Protein AF-A0A3L7ZJ50-F1 (afdb_monomer_lite)

Secondary structure (DSSP, 8-state):
--HHHHHHHHHHHHHHHHT-HHHHHHHHHHHHHH-TT-HHHHHHHHHHHHHTT-HHHHHHHHHHHHHH-TT-HHHHHHHHHHHHTTT-HHHHHHHHHHHHTS-HHHHHHSTT---HHHHHHHHHHHHHHHHHHHHHHT-HHHHHHHHHHHHHH--TT---SS-HHHHHHHHHHHHHHHTT---EEEEESS-GGGB-TTS-B-S----SGGGTT-EETTEEPPHHHHHHHHHHHHHHHHHHHHHTT-SEEEEEEE-S-HHHHHHHHHTSGGGGGGHHHHHH--TT-EEETTTHHHHHHHHHTTS--EEEEETTTTEEEEE-GGG-EEEE--S-HHHHHHHHHHTT-EE--

Foldseek 3Di:
DDPVVVVLVVVLVVCVVVVVLVVLLVSLVVVCVVVVLPLVSLLSNLVSCVSVLVLVSNLVSLVSSCVSCVPQLSSLQSNLSSCVSVVVLVSSLVSLVVLLPDDQVCQCDPPPHVHNLVSLQSNLQSLQSNLVSCVVVVVLVSSLVSLVVSLVSDDPPRDYPDDPVVSVVSNVVSCQQVVQVCLKFKKFLADQVQADPVLDRDAFDDQAPVQQQPAGPVGHHHPVNVVLRLVLVLQLQLVQCVVLVDQKWFFQDKDDDLVQLLVLLVVDPVSPVLNVVSNPDDHGDIGGSVRVSSVLVSQSNVSIWTKIDDPVSQWIWTADGRGIIMIRGPPGPVVSQVSSVVSNMDTRD

Organism: Parabacteroides distasonis (NCBI:txid823)

InterPro domains:
  IPR011990 Tetratricopeptide-like helical domain superfamily [G3DSA:1.25.40.10] (8-181)
  IPR011990 Tetratricopeptide-like helical domain superfamily [SSF48452] (16-151)

pLDDT: mean 93.24, std 7.14, range [50.75, 98.75]

Sequence (349 aa):
MSRNKIEIQSRINRLKRAGDFSHLRSFLLKLLSNYPEEYYFMAELSNACYQLRKYDEALTYAHEAYKLAPDDYWVRYIYGCALTAKDKLDEAAEMFDSIIACNVAFLAYYEHGEGKRWAESLLNDSRYMRAAIYQQEGNNLEARDLFQTHKSIRRHGLYSDFSIKQVNGHLRWLDMIIGDTDRDYSISKYRPQFYNSERCYIRNEWTSIFDIGKSFADGILTEEEYIKIETKYIATAIELARLAGCTYLTVSYIEGDSTDIVDSVNSHKLNHVLIENAKTISRGLRVSLNDCPDFLRLCLRECCWAIFSSKTHNFLVEFGYDYYMHIHTVVPKNQVVEIVNRNGLYLRP

Structure (mmCIF, N/CA/C/O backbone):
data_AF-A0A3L7ZJ50-F1
#
_entry.id   AF-A0A3L7ZJ50-F1
#
loop_
_atom_site.group_PDB
_atom_site.id
_atom_site.type_symbol
_atom_site.label_atom_id
_atom_site.label_alt_id
_atom_site.label_comp_id
_atom_site.label_asym_id
_atom_site.label_entity_id
_atom_site.label_seq_id
_atom_site.pdbx_PDB_ins_code
_atom_site.Cartn_x
_atom_site.Cartn_y
_atom_site.Cartn_z
_atom_site.occupancy
_atom_site.B_iso_or_equiv
_atom_site.auth_seq_id
_atom_site.auth_comp_id
_atom_site.auth_asym_id
_atom_site.auth_atom_id
_atom_site.pdbx_PDB_model_num
ATOM 1 N N . MET A 1 1 ? 28.230 4.355 -45.220 1.00 50.75 1 MET A N 1
ATOM 2 C CA . MET A 1 1 ? 28.428 3.181 -44.335 1.00 50.75 1 MET A CA 1
ATOM 3 C C . MET A 1 1 ? 28.891 1.995 -45.174 1.00 50.75 1 MET A C 1
ATOM 5 O O . MET A 1 1 ? 28.356 1.809 -46.259 1.00 50.75 1 MET A O 1
ATOM 9 N N . SER A 1 2 ? 29.903 1.237 -44.736 1.00 64.00 2 SER A N 1
ATOM 10 C CA . SER A 1 2 ? 30.418 0.078 -45.484 1.00 64.00 2 SER A CA 1
ATOM 11 C C . SER A 1 2 ? 29.401 -1.073 -45.508 1.00 64.00 2 SER A C 1
ATOM 13 O O . SER A 1 2 ? 28.673 -1.283 -44.538 1.00 64.00 2 SER A O 1
ATOM 15 N N . ARG A 1 3 ? 29.358 -1.842 -46.606 1.00 69.06 3 ARG A N 1
ATOM 16 C CA . ARG A 1 3 ? 28.428 -2.974 -46.819 1.00 69.06 3 ARG A CA 1
ATOM 17 C C . ARG A 1 3 ? 28.428 -3.987 -45.660 1.00 69.06 3 ARG A C 1
ATOM 19 O O . ARG A 1 3 ? 27.374 -4.476 -45.275 1.00 69.06 3 ARG A O 1
ATOM 26 N N . ASN A 1 4 ? 29.592 -4.205 -45.046 1.00 82.44 4 ASN A N 1
ATOM 27 C CA . ASN A 1 4 ? 29.776 -5.102 -43.903 1.00 82.44 4 ASN A CA 1
ATOM 28 C C . ASN A 1 4 ? 29.019 -4.629 -42.639 1.00 82.44 4 ASN A C 1
ATOM 30 O O . ASN A 1 4 ? 28.342 -5.423 -41.992 1.00 82.44 4 ASN A O 1
ATOM 34 N N . LYS A 1 5 ? 29.028 -3.322 -42.323 1.00 80.06 5 LYS A N 1
ATOM 35 C CA . LYS A 1 5 ? 28.296 -2.787 -41.154 1.00 80.06 5 LYS A CA 1
ATOM 36 C C . LYS A 1 5 ? 26.783 -3.009 -41.269 1.00 80.06 5 LYS A C 1
ATOM 38 O O . LYS A 1 5 ? 26.133 -3.363 -40.289 1.00 80.06 5 LYS A O 1
ATOM 43 N N . ILE A 1 6 ? 26.232 -2.859 -42.475 1.00 85.88 6 ILE A N 1
ATOM 44 C CA . ILE A 1 6 ? 24.801 -3.074 -42.745 1.00 85.88 6 ILE A CA 1
ATOM 45 C C . ILE A 1 6 ? 24.429 -4.554 -42.565 1.00 85.88 6 ILE A C 1
ATOM 47 O O . ILE A 1 6 ? 23.399 -4.868 -41.967 1.00 85.88 6 ILE A O 1
ATOM 51 N N . GLU A 1 7 ? 25.272 -5.471 -43.045 1.00 90.81 7 GLU A N 1
ATOM 52 C CA . GLU A 1 7 ? 25.057 -6.916 -42.898 1.00 90.81 7 GLU A CA 1
ATOM 53 C C . GLU A 1 7 ? 25.134 -7.367 -41.430 1.00 90.81 7 GLU A C 1
ATOM 55 O O . GLU A 1 7 ? 24.273 -8.131 -40.981 1.00 90.81 7 GLU A O 1
ATOM 60 N N . ILE A 1 8 ? 26.099 -6.845 -40.662 1.00 93.25 8 ILE A N 1
ATOM 61 C CA . ILE A 1 8 ? 26.212 -7.096 -39.217 1.00 93.25 8 ILE A CA 1
ATOM 62 C C . ILE A 1 8 ? 24.941 -6.636 -38.494 1.00 93.25 8 ILE A C 1
ATOM 64 O O . ILE A 1 8 ? 24.311 -7.437 -37.797 1.00 93.25 8 ILE A O 1
ATOM 68 N N . GLN A 1 9 ? 24.518 -5.385 -38.711 1.00 91.00 9 GLN A N 1
ATOM 69 C CA . GLN A 1 9 ? 23.345 -4.825 -38.038 1.00 91.00 9 GLN A CA 1
ATOM 70 C C . GLN A 1 9 ? 22.059 -5.579 -38.394 1.00 91.00 9 GLN A C 1
ATOM 72 O O . GLN A 1 9 ? 21.237 -5.883 -37.528 1.00 91.00 9 GLN A O 1
ATOM 77 N N . SER A 1 10 ? 21.893 -5.936 -39.671 1.00 93.31 10 SER A N 1
ATOM 78 C CA . SER A 1 10 ? 20.754 -6.729 -40.141 1.00 93.31 10 SER A CA 1
ATOM 79 C C . SER A 1 10 ? 20.676 -8.080 -39.425 1.00 93.31 10 SER A C 1
ATOM 81 O O . SER A 1 10 ? 19.605 -8.499 -38.971 1.00 93.31 10 SER A O 1
ATOM 83 N N . ARG A 1 11 ? 21.822 -8.748 -39.244 1.00 95.94 11 ARG A N 1
ATOM 84 C CA . ARG A 1 11 ? 21.890 -10.030 -38.538 1.00 95.94 11 ARG A CA 1
ATOM 85 C C . ARG A 1 11 ? 21.578 -9.897 -37.048 1.00 95.94 11 ARG A C 1
ATOM 87 O O . ARG A 1 11 ? 20.829 -10.734 -36.545 1.00 95.94 11 ARG A O 1
ATOM 94 N N . ILE A 1 12 ? 22.102 -8.871 -36.371 1.00 95.25 12 ILE A N 1
ATOM 95 C CA . ILE A 1 12 ? 21.787 -8.569 -34.961 1.00 95.25 12 ILE A CA 1
ATOM 96 C C . ILE A 1 12 ? 20.276 -8.376 -34.801 1.00 95.25 12 ILE A C 1
ATOM 98 O O . ILE A 1 12 ? 19.634 -9.096 -34.036 1.00 95.25 12 ILE A O 1
ATOM 102 N N . ASN A 1 13 ? 19.682 -7.489 -35.604 1.00 93.31 13 ASN A N 1
ATOM 103 C CA . ASN A 1 13 ? 18.250 -7.193 -35.561 1.00 93.31 13 ASN A CA 1
ATOM 104 C C . ASN A 1 13 ? 17.388 -8.437 -35.815 1.00 93.31 13 ASN A C 1
ATOM 106 O O . ASN A 1 13 ? 16.372 -8.634 -35.147 1.00 93.31 13 ASN A O 1
ATOM 110 N N . ARG A 1 14 ? 17.790 -9.300 -36.757 1.00 96.50 14 ARG A N 1
ATOM 111 C CA . ARG A 1 14 ? 17.093 -10.562 -37.037 1.00 96.50 14 ARG A CA 1
ATOM 112 C C . ARG A 1 14 ? 17.107 -11.503 -35.831 1.00 96.50 14 ARG A C 1
ATOM 114 O O . ARG A 1 14 ? 16.066 -12.065 -35.510 1.00 96.50 14 ARG A O 1
ATOM 121 N N . LEU A 1 15 ? 18.255 -11.667 -35.171 1.00 96.50 15 LEU A N 1
ATOM 122 C CA . LEU A 1 15 ? 18.380 -12.540 -33.997 1.00 96.50 15 LEU A CA 1
ATOM 123 C C . LEU A 1 15 ? 17.583 -11.998 -32.802 1.00 96.50 15 LEU A C 1
ATOM 125 O O . LEU A 1 15 ? 16.868 -12.768 -32.167 1.00 96.50 15 LEU A O 1
ATOM 129 N N . LYS A 1 16 ? 17.614 -10.678 -32.562 1.00 93.69 16 LYS A N 1
ATOM 130 C CA . LYS A 1 16 ? 16.797 -10.014 -31.527 1.00 93.69 16 LYS A CA 1
ATOM 131 C C . LYS A 1 16 ? 15.303 -10.240 -31.758 1.00 93.69 16 LYS A C 1
ATOM 133 O O . LYS A 1 16 ? 14.600 -10.661 -30.848 1.00 93.69 16 LYS A O 1
ATOM 138 N N . ARG A 1 17 ? 14.821 -10.033 -32.991 1.00 92.25 17 ARG A N 1
ATOM 139 C CA . ARG A 1 17 ? 13.410 -10.272 -33.354 1.00 92.25 17 ARG A CA 1
ATOM 140 C C . ARG A 1 17 ? 12.991 -11.734 -33.203 1.00 92.25 17 ARG A C 1
ATOM 142 O O . ARG A 1 17 ? 11.836 -11.991 -32.893 1.00 92.25 17 ARG A O 1
ATOM 149 N N . ALA A 1 18 ? 13.909 -12.671 -33.431 1.00 95.19 18 ALA A N 1
ATOM 150 C CA . ALA A 1 18 ? 13.665 -14.098 -33.237 1.00 95.19 18 ALA A CA 1
ATOM 151 C C . ALA A 1 18 ? 13.737 -14.535 -31.760 1.00 95.19 18 ALA A C 1
ATOM 153 O O . ALA A 1 18 ? 13.392 -15.674 -31.459 1.00 95.19 18 ALA A O 1
ATOM 154 N N . GLY A 1 19 ? 14.206 -13.671 -30.850 1.00 93.88 19 GLY A N 1
ATOM 155 C CA . GLY A 1 19 ? 14.478 -14.030 -29.455 1.00 93.88 19 GLY A CA 1
ATOM 156 C C . GLY A 1 19 ? 15.654 -15.000 -29.284 1.00 93.88 19 GLY A C 1
ATOM 157 O O . GLY A 1 19 ? 15.823 -15.587 -28.217 1.00 93.88 19 GLY A O 1
ATOM 158 N N . ASP A 1 20 ? 16.478 -15.189 -30.319 1.00 97.00 20 ASP A N 1
ATOM 159 C CA . ASP A 1 20 ? 17.591 -16.141 -30.313 1.00 97.00 20 ASP A CA 1
ATOM 160 C C . ASP A 1 20 ? 18.853 -15.510 -29.706 1.00 97.00 20 ASP A C 1
ATOM 162 O O . ASP A 1 20 ? 19.862 -15.240 -30.371 1.00 97.00 20 ASP A O 1
ATOM 166 N N . PHE A 1 21 ? 18.770 -15.232 -28.404 1.00 97.25 21 PHE A N 1
ATOM 167 C CA . PHE A 1 21 ? 19.838 -14.578 -27.652 1.00 97.25 21 PHE A CA 1
ATOM 168 C C . PHE A 1 21 ? 21.085 -15.459 -27.504 1.00 97.25 21 PHE A C 1
ATOM 170 O O . PHE A 1 21 ? 22.196 -14.940 -27.399 1.00 97.25 21 PHE A O 1
ATOM 177 N N . SER A 1 22 ? 20.937 -16.785 -27.578 1.00 97.69 22 SER A N 1
ATOM 178 C CA . SER A 1 22 ? 22.057 -17.734 -27.552 1.00 97.69 22 SER A CA 1
ATOM 179 C C . SER A 1 22 ? 22.954 -17.586 -28.782 1.00 97.69 22 SER A C 1
ATOM 181 O O . SER A 1 22 ? 24.172 -17.414 -28.646 1.00 97.69 22 SER A O 1
ATOM 183 N N . HIS A 1 23 ? 22.374 -17.590 -29.990 1.00 97.75 23 HIS A N 1
ATOM 184 C CA . HIS A 1 23 ? 23.150 -17.361 -31.209 1.00 97.75 23 HIS A CA 1
ATOM 185 C C . HIS A 1 23 ? 23.609 -15.907 -31.337 1.00 97.75 23 HIS A C 1
ATOM 187 O O . HIS A 1 23 ? 24.706 -15.676 -31.850 1.00 97.75 23 HIS A O 1
ATOM 193 N N . LEU A 1 24 ? 22.828 -14.938 -30.841 1.00 98.00 24 LEU A N 1
ATOM 194 C CA . LEU A 1 24 ? 23.250 -13.536 -30.779 1.00 98.00 24 LEU A CA 1
ATOM 195 C C . LEU A 1 24 ? 24.514 -13.368 -29.935 1.00 98.00 24 LEU A C 1
ATOM 197 O O . LEU A 1 24 ? 25.495 -12.813 -30.424 1.00 98.00 24 LEU A O 1
ATOM 201 N N . ARG A 1 25 ? 24.538 -13.935 -28.723 1.00 98.06 25 ARG A N 1
ATOM 202 C CA . ARG A 1 25 ? 25.714 -13.937 -27.842 1.00 98.06 25 ARG A CA 1
ATOM 203 C C . ARG A 1 25 ? 26.937 -14.542 -28.537 1.00 98.06 25 ARG A C 1
ATOM 205 O O . ARG A 1 25 ? 28.002 -13.931 -28.543 1.00 98.06 25 ARG A O 1
ATOM 212 N N . SER A 1 26 ? 26.799 -15.721 -29.155 1.00 97.56 26 SER A N 1
ATOM 213 C CA . SER A 1 26 ? 27.911 -16.366 -29.879 1.00 97.56 26 SER A CA 1
ATOM 214 C C . SER A 1 26 ? 28.418 -15.517 -31.049 1.00 97.56 26 SER A C 1
ATOM 216 O O . SER A 1 26 ? 29.624 -15.436 -31.289 1.00 97.56 26 SER A O 1
ATOM 218 N N . PHE A 1 27 ? 27.507 -14.871 -31.778 1.00 97.56 27 PHE A N 1
ATOM 219 C CA . PHE A 1 27 ? 27.851 -14.001 -32.894 1.00 97.56 27 PHE A CA 1
ATOM 220 C C . PHE A 1 27 ? 28.590 -12.736 -32.433 1.00 97.56 27 PHE A C 1
ATOM 222 O O . PHE A 1 27 ? 29.624 -12.405 -33.008 1.00 97.56 27 PHE A O 1
ATOM 229 N N . LEU A 1 28 ? 28.122 -12.083 -31.366 1.00 97.69 28 LEU A N 1
ATOM 230 C CA . LEU A 1 28 ? 28.734 -10.872 -30.811 1.00 97.69 28 LEU A CA 1
ATOM 231 C C . LEU A 1 28 ? 30.123 -11.129 -30.213 1.00 97.69 28 LEU A C 1
ATOM 233 O O . LEU A 1 28 ? 31.034 -10.347 -30.458 1.00 97.69 28 LEU A O 1
ATOM 237 N N . LEU A 1 29 ? 30.339 -12.261 -29.531 1.00 97.44 29 LEU A N 1
ATOM 238 C CA . LEU A 1 29 ? 31.674 -12.647 -29.042 1.00 97.44 29 LEU A CA 1
ATOM 239 C C . LEU A 1 29 ? 32.699 -12.785 -30.183 1.00 97.44 29 LEU A C 1
ATOM 241 O O . LEU A 1 29 ? 33.845 -12.350 -30.059 1.00 97.44 29 LEU A O 1
ATOM 245 N N . LYS A 1 30 ? 32.282 -13.350 -31.325 1.00 96.62 30 LYS A N 1
ATOM 246 C CA . LYS A 1 30 ? 33.131 -13.439 -32.525 1.00 96.62 30 LYS A CA 1
ATOM 247 C C . LYS A 1 30 ? 33.410 -12.065 -33.133 1.00 96.62 30 LYS A C 1
ATOM 249 O O . LYS A 1 30 ? 34.508 -11.843 -33.633 1.00 96.62 30 LYS A O 1
ATOM 254 N N . LEU A 1 31 ? 32.435 -11.154 -33.109 1.00 95.44 31 LEU A N 1
ATOM 255 C CA . LEU A 1 31 ? 32.637 -9.782 -33.577 1.00 95.44 31 LEU A CA 1
ATOM 256 C C . LEU A 1 31 ? 33.628 -9.035 -32.684 1.00 95.44 31 LEU A C 1
ATOM 258 O O . LEU A 1 31 ? 34.581 -8.474 -33.209 1.00 95.44 31 LEU A O 1
ATOM 262 N N . LEU A 1 32 ? 33.477 -9.111 -31.361 1.00 95.88 32 LEU A N 1
ATOM 263 C CA . LEU A 1 32 ? 34.391 -8.468 -30.410 1.00 95.88 32 LEU A CA 1
ATOM 264 C C . LEU A 1 32 ? 35.826 -9.001 -30.498 1.00 95.88 32 LEU A C 1
ATOM 266 O O . LEU A 1 32 ? 36.764 -8.259 -30.246 1.00 95.88 32 LEU A O 1
ATOM 270 N N . SER A 1 33 ? 36.026 -10.247 -30.938 1.00 94.62 33 SER A N 1
ATOM 271 C CA . SER A 1 33 ? 37.378 -10.767 -31.208 1.00 94.62 33 SER A CA 1
ATOM 272 C C . SER A 1 33 ? 38.088 -10.015 -32.347 1.00 94.62 33 SER A C 1
ATOM 274 O O . SER A 1 33 ? 39.311 -9.956 -32.370 1.00 94.62 33 SER A O 1
ATOM 276 N N . ASN A 1 34 ? 37.329 -9.442 -33.289 1.00 93.25 34 ASN A N 1
ATOM 277 C CA . ASN A 1 34 ? 37.852 -8.639 -34.401 1.00 93.25 34 ASN A CA 1
ATOM 278 C C . ASN A 1 34 ? 37.752 -7.124 -34.141 1.00 93.25 34 ASN A C 1
ATOM 280 O O . ASN A 1 34 ? 38.471 -6.350 -34.768 1.00 93.25 34 ASN A O 1
ATOM 284 N N . TYR A 1 35 ? 36.853 -6.707 -33.245 1.00 93.12 35 TYR A N 1
ATOM 285 C CA . TYR A 1 35 ? 36.557 -5.314 -32.906 1.00 93.12 35 TYR A CA 1
ATOM 286 C C . TYR A 1 35 ? 36.510 -5.147 -31.374 1.00 93.12 35 TYR A C 1
ATOM 288 O O . TYR A 1 35 ? 35.428 -4.975 -30.811 1.00 93.12 35 TYR A O 1
ATOM 296 N N . PRO A 1 36 ? 37.657 -5.250 -30.677 1.00 91.19 36 PRO A N 1
ATOM 297 C CA . PRO A 1 36 ? 37.695 -5.375 -29.217 1.00 91.19 36 PRO A CA 1
ATOM 298 C C . PRO A 1 36 ? 37.260 -4.120 -28.457 1.00 91.19 36 PRO A C 1
ATOM 300 O O . PRO A 1 36 ? 36.902 -4.237 -27.295 1.00 91.19 36 PRO A O 1
ATOM 303 N N . GLU A 1 37 ? 37.256 -2.950 -29.097 1.00 93.44 37 GLU A N 1
ATOM 304 C CA . GLU A 1 37 ? 36.856 -1.665 -28.497 1.00 93.44 37 GLU A CA 1
ATOM 305 C C . GLU A 1 37 ? 35.501 -1.162 -29.031 1.00 93.44 37 GLU A C 1
ATOM 307 O O . GLU A 1 37 ? 35.126 -0.010 -28.835 1.00 93.44 37 GLU A O 1
ATOM 312 N N . GLU A 1 38 ? 34.740 -2.012 -29.730 1.00 95.12 38 GLU A N 1
ATOM 313 C CA . GLU A 1 38 ? 33.425 -1.633 -30.254 1.00 95.12 38 GLU A CA 1
ATOM 314 C C . GLU A 1 38 ? 32.356 -1.736 -29.156 1.00 95.12 38 GLU A C 1
ATOM 316 O O . GLU A 1 38 ? 31.738 -2.788 -28.944 1.00 95.12 38 GLU A O 1
ATOM 321 N N . TYR A 1 39 ? 32.144 -0.623 -28.449 1.00 96.81 39 TYR A N 1
ATOM 322 C CA . TYR A 1 39 ? 31.242 -0.538 -27.297 1.00 96.81 39 TYR A CA 1
ATOM 323 C C . TYR A 1 39 ? 29.798 -0.938 -27.642 1.00 96.81 39 TYR A C 1
ATOM 325 O O . TYR A 1 39 ? 29.114 -1.543 -26.815 1.00 96.81 39 TYR A O 1
ATOM 333 N N . TYR A 1 40 ? 29.336 -0.677 -28.873 1.00 95.00 40 TYR A N 1
ATOM 334 C CA . TYR A 1 40 ? 27.990 -1.055 -29.307 1.00 95.00 40 TYR A CA 1
ATOM 335 C C . TYR A 1 40 ? 27.795 -2.579 -29.261 1.00 95.00 40 TYR A C 1
ATOM 337 O O . TYR A 1 40 ? 26.775 -3.076 -28.774 1.00 95.00 40 TYR A O 1
ATOM 345 N N . PHE A 1 41 ? 28.798 -3.351 -29.698 1.00 96.69 41 PHE A N 1
ATOM 346 C CA . PHE A 1 41 ? 28.747 -4.813 -29.621 1.00 96.69 41 PHE A CA 1
ATOM 347 C C . PHE A 1 41 ? 28.835 -5.318 -28.180 1.00 96.69 41 PHE A C 1
ATOM 349 O O . PHE A 1 41 ? 28.203 -6.327 -27.866 1.00 96.69 41 PHE A O 1
ATOM 356 N N . MET A 1 42 ? 29.562 -4.622 -27.300 1.00 98.25 42 MET A N 1
ATOM 357 C CA . MET A 1 42 ? 29.585 -4.935 -25.868 1.00 98.25 42 MET A CA 1
ATOM 358 C C . MET A 1 42 ? 28.214 -4.712 -25.220 1.00 98.25 42 MET A C 1
ATOM 360 O O . MET A 1 42 ? 27.736 -5.577 -24.488 1.00 98.25 42 MET A O 1
ATOM 364 N N . ALA A 1 43 ? 27.543 -3.603 -25.533 1.00 97.69 43 ALA A N 1
ATOM 365 C CA . ALA A 1 43 ? 26.213 -3.300 -25.014 1.00 97.69 43 ALA A CA 1
ATOM 366 C C . ALA A 1 43 ? 25.144 -4.279 -25.540 1.00 97.69 43 ALA A C 1
ATOM 368 O O . ALA A 1 43 ? 24.353 -4.808 -24.755 1.00 97.69 43 ALA A O 1
ATOM 369 N N . GLU A 1 44 ? 25.158 -4.630 -26.834 1.00 97.56 44 GLU A N 1
ATOM 370 C CA . GLU A 1 44 ? 24.270 -5.681 -27.365 1.00 97.56 44 GLU A CA 1
ATOM 371 C C . GLU A 1 44 ? 24.567 -7.055 -26.735 1.00 97.56 44 GLU A C 1
ATOM 373 O O . GLU A 1 44 ? 23.650 -7.845 -26.493 1.00 97.56 44 GLU A O 1
ATOM 378 N N . LEU A 1 45 ? 25.840 -7.352 -26.443 1.00 98.19 45 LEU A N 1
ATOM 379 C CA . LEU A 1 45 ? 26.241 -8.606 -25.802 1.00 98.19 45 LEU A CA 1
ATOM 380 C C . LEU A 1 45 ? 25.765 -8.652 -24.353 1.00 98.19 45 LEU A C 1
ATOM 382 O O . LEU A 1 45 ? 25.243 -9.679 -23.919 1.00 98.19 45 LEU A O 1
ATOM 386 N N . SER A 1 46 ? 25.890 -7.537 -23.632 1.00 98.44 46 SER A N 1
ATOM 387 C CA . SER A 1 46 ? 25.342 -7.386 -22.290 1.00 98.44 46 SER A CA 1
ATOM 388 C C . SER A 1 46 ? 23.836 -7.633 -22.278 1.00 98.44 46 SER A C 1
ATOM 390 O O . SER A 1 46 ? 23.365 -8.476 -21.514 1.00 98.44 46 SER A O 1
ATOM 392 N N . ASN A 1 47 ? 23.092 -6.999 -23.190 1.00 97.12 47 ASN A N 1
ATOM 393 C CA . ASN A 1 47 ? 21.655 -7.219 -23.324 1.00 97.12 47 ASN A CA 1
ATOM 394 C C . ASN A 1 47 ? 21.330 -8.697 -23.608 1.00 97.12 47 ASN A C 1
ATOM 396 O O . ASN A 1 47 ? 20.481 -9.288 -22.946 1.00 97.12 47 ASN A O 1
ATOM 400 N N . ALA A 1 48 ? 22.044 -9.346 -24.535 1.00 97.88 48 ALA A N 1
ATOM 401 C CA . ALA A 1 48 ? 21.853 -10.773 -24.802 1.00 97.88 48 ALA A CA 1
ATOM 402 C C . ALA A 1 48 ? 22.122 -11.641 -23.556 1.00 97.88 48 ALA A C 1
ATOM 404 O O . ALA A 1 48 ? 21.363 -12.568 -23.272 1.00 97.88 48 ALA A O 1
ATOM 405 N N . CYS A 1 49 ? 23.167 -11.332 -22.783 1.00 98.31 49 CYS A N 1
ATOM 406 C CA . CYS A 1 49 ? 23.461 -12.003 -21.517 1.00 98.31 49 CYS A CA 1
ATOM 407 C C . CYS A 1 49 ? 22.367 -11.763 -20.465 1.00 98.31 49 CYS A C 1
ATOM 409 O O . CYS A 1 49 ? 21.973 -12.713 -19.788 1.00 98.31 49 CYS A O 1
ATOM 411 N N . TYR A 1 50 ? 21.828 -10.546 -20.370 1.00 97.31 50 TYR A N 1
ATOM 412 C CA . TYR A 1 50 ? 20.720 -10.205 -19.477 1.00 97.31 50 TYR A CA 1
ATOM 413 C C . TYR A 1 50 ? 19.478 -11.054 -19.781 1.00 97.31 50 TYR A C 1
ATOM 415 O O . TYR A 1 50 ? 18.938 -11.704 -18.885 1.00 97.31 50 TYR A O 1
ATOM 423 N N . GLN A 1 51 ? 19.084 -11.149 -21.056 1.00 95.94 51 GLN A N 1
ATOM 424 C CA . GLN A 1 51 ? 17.943 -11.968 -21.494 1.00 95.94 51 GLN A CA 1
ATOM 425 C C . GLN A 1 51 ? 18.154 -13.468 -21.222 1.00 95.94 51 GLN A C 1
ATOM 427 O O . GLN A 1 51 ? 17.209 -14.200 -20.931 1.00 95.94 51 GLN A O 1
ATOM 432 N N . LEU A 1 52 ? 19.408 -13.928 -21.256 1.00 97.00 52 LEU A N 1
ATOM 433 C CA . LEU A 1 52 ? 19.808 -15.293 -20.898 1.00 97.00 52 LEU A CA 1
ATOM 434 C C . LEU A 1 52 ? 20.000 -15.506 -19.385 1.00 97.00 52 LEU A C 1
ATOM 436 O O . LEU A 1 52 ? 20.439 -16.583 -18.982 1.00 97.00 52 LEU A O 1
ATOM 440 N N . ARG A 1 53 ? 19.694 -14.505 -18.547 1.00 96.94 53 ARG A N 1
ATOM 441 C CA . ARG A 1 53 ? 19.890 -14.516 -17.084 1.00 96.94 53 ARG A CA 1
ATOM 442 C C . ARG A 1 53 ? 21.344 -14.715 -16.639 1.00 96.94 53 ARG A C 1
ATOM 444 O O . ARG A 1 53 ? 21.614 -15.153 -15.524 1.00 96.94 53 ARG A O 1
ATOM 451 N N . LYS A 1 54 ? 22.299 -14.378 -17.505 1.00 98.12 54 LYS A N 1
ATOM 452 C CA . LYS A 1 54 ? 23.744 -14.411 -17.246 1.00 98.12 54 LYS A CA 1
ATOM 453 C C . LYS A 1 54 ? 24.195 -13.055 -16.708 1.00 98.12 54 LYS A C 1
ATOM 455 O O . LYS A 1 54 ? 24.907 -12.317 -17.385 1.00 98.12 54 LYS A O 1
ATOM 460 N N . TYR A 1 55 ? 23.720 -12.704 -15.516 1.00 97.81 55 TYR A N 1
ATOM 461 C CA . TYR A 1 55 ? 23.811 -11.332 -15.008 1.00 97.81 55 TYR A CA 1
ATOM 462 C C . TYR A 1 55 ? 25.240 -10.865 -14.714 1.00 97.81 55 TYR A C 1
ATOM 464 O O . TYR A 1 55 ? 25.529 -9.690 -14.906 1.00 97.81 55 TYR A O 1
ATOM 472 N N . ASP A 1 56 ? 26.148 -11.764 -14.324 1.00 98.06 56 ASP A N 1
ATOM 473 C CA . ASP A 1 56 ? 27.562 -11.409 -14.142 1.00 98.06 56 ASP A CA 1
ATOM 474 C C . ASP A 1 56 ? 28.221 -11.015 -15.470 1.00 98.06 56 ASP A C 1
ATOM 476 O O . ASP A 1 56 ? 28.812 -9.943 -15.567 1.00 98.06 56 ASP A O 1
ATOM 480 N N . GLU A 1 57 ? 28.037 -11.823 -16.524 1.00 97.88 57 GLU A N 1
ATOM 481 C CA . GLU A 1 57 ? 28.520 -11.486 -17.872 1.00 97.88 57 GLU A CA 1
ATOM 482 C C . GLU A 1 57 ? 27.871 -10.186 -18.376 1.00 97.88 57 GLU A C 1
ATOM 484 O O . GLU A 1 57 ? 28.548 -9.338 -18.955 1.00 97.88 57 GLU A O 1
ATOM 489 N N . ALA A 1 58 ? 26.564 -10.012 -18.144 1.00 98.56 58 ALA A N 1
ATOM 490 C CA . ALA A 1 58 ? 25.844 -8.805 -18.537 1.00 98.56 58 ALA A CA 1
ATOM 491 C C . ALA A 1 58 ? 26.439 -7.554 -17.876 1.00 98.56 58 ALA A C 1
ATOM 493 O O . ALA A 1 58 ? 26.706 -6.572 -18.569 1.00 98.56 58 ALA A O 1
ATOM 494 N N . LEU A 1 59 ? 26.700 -7.606 -16.566 1.00 98.56 59 LEU A N 1
ATOM 495 C CA . LEU A 1 59 ? 27.295 -6.493 -15.833 1.00 98.56 59 LEU A CA 1
ATOM 496 C C . LEU A 1 59 ? 28.715 -6.191 -16.320 1.00 98.56 59 LEU A C 1
ATOM 498 O O . LEU A 1 59 ? 29.034 -5.025 -16.538 1.00 98.56 59 LEU A O 1
ATOM 502 N N . THR A 1 60 ? 29.546 -7.216 -16.543 1.00 98.38 60 THR A N 1
ATOM 503 C CA . THR A 1 60 ? 30.907 -7.029 -17.068 1.00 98.38 60 THR A CA 1
ATOM 504 C C . THR A 1 60 ? 30.893 -6.292 -18.405 1.00 98.38 60 THR A C 1
ATOM 506 O O . THR A 1 60 ? 31.550 -5.263 -18.537 1.00 98.38 60 THR A O 1
ATOM 509 N N . TYR A 1 61 ? 30.121 -6.769 -19.387 1.00 98.50 61 TYR A N 1
ATOM 510 C CA . TYR A 1 61 ? 30.103 -6.144 -20.713 1.00 98.50 61 TYR A CA 1
ATOM 511 C C . TYR A 1 61 ? 29.409 -4.780 -20.729 1.00 98.50 61 TYR A C 1
ATOM 513 O O . TYR A 1 61 ? 29.836 -3.902 -21.474 1.00 98.50 61 TYR A O 1
ATOM 521 N N . ALA A 1 62 ? 28.378 -4.568 -19.903 1.00 98.62 62 ALA A N 1
ATOM 522 C CA . ALA A 1 62 ? 27.750 -3.253 -19.789 1.00 98.62 62 ALA A CA 1
ATOM 523 C C . ALA A 1 62 ? 28.705 -2.215 -19.195 1.00 98.62 62 ALA A C 1
ATOM 525 O O . ALA A 1 62 ? 28.763 -1.089 -19.679 1.00 98.62 62 ALA A O 1
ATOM 526 N N . HIS A 1 63 ? 29.471 -2.599 -18.172 1.00 98.62 63 HIS A N 1
ATOM 527 C CA . HIS A 1 63 ? 30.445 -1.716 -17.547 1.00 98.62 63 HIS A CA 1
ATOM 528 C C . HIS A 1 63 ? 31.581 -1.344 -18.512 1.00 98.62 63 HIS A C 1
ATOM 530 O O . HIS A 1 63 ? 31.948 -0.176 -18.594 1.00 98.62 63 HIS A O 1
ATOM 536 N N . GLU A 1 64 ? 32.107 -2.304 -19.281 1.00 98.38 64 GLU A N 1
ATOM 537 C CA . GLU A 1 64 ? 33.122 -2.020 -20.309 1.00 98.38 64 GLU A CA 1
ATOM 538 C C . GLU A 1 64 ? 32.571 -1.121 -21.430 1.00 98.38 64 GLU A C 1
ATOM 540 O O . GLU A 1 64 ? 33.234 -0.162 -21.820 1.00 98.38 64 GLU A O 1
ATOM 545 N N . ALA A 1 65 ? 31.328 -1.343 -21.878 1.00 98.50 65 ALA A N 1
ATOM 546 C CA . ALA A 1 65 ? 30.672 -0.447 -22.831 1.00 98.50 65 ALA A CA 1
ATOM 547 C C . ALA A 1 65 ? 30.530 0.981 -22.271 1.00 98.50 65 ALA A C 1
ATOM 549 O O . ALA A 1 65 ? 30.836 1.953 -22.960 1.00 98.50 65 ALA A O 1
ATOM 550 N N . TYR A 1 66 ? 30.110 1.107 -21.008 1.00 98.38 66 TYR A N 1
ATOM 551 C CA . TYR A 1 66 ? 29.932 2.393 -20.332 1.00 98.38 66 TYR A CA 1
ATOM 552 C C . TYR A 1 66 ? 31.247 3.160 -20.155 1.00 98.38 66 TYR A C 1
ATOM 554 O O . TYR A 1 66 ? 31.261 4.374 -20.321 1.00 98.38 66 TYR A O 1
ATOM 562 N N . LYS A 1 67 ? 32.369 2.478 -19.889 1.00 98.25 67 LYS A N 1
ATOM 563 C CA . LYS A 1 67 ? 33.693 3.126 -19.839 1.00 98.25 67 LYS A CA 1
ATOM 564 C C . LYS A 1 67 ? 34.088 3.769 -21.167 1.00 98.25 67 LYS A C 1
ATOM 566 O O . LYS A 1 67 ? 34.732 4.813 -21.160 1.00 98.25 67 LYS A O 1
ATOM 571 N N . LEU A 1 68 ? 33.748 3.123 -22.282 1.00 97.94 68 LEU A N 1
ATOM 572 C CA . LEU A 1 68 ? 34.100 3.594 -23.622 1.00 97.94 68 LEU A CA 1
ATOM 573 C C . LEU A 1 68 ? 33.162 4.703 -24.114 1.00 97.94 68 LEU A C 1
ATOM 575 O O . LEU A 1 68 ? 33.615 5.611 -24.804 1.00 97.94 68 LEU A O 1
ATOM 579 N N . ALA A 1 69 ? 31.876 4.640 -23.757 1.00 97.12 69 ALA A N 1
ATOM 580 C CA . ALA A 1 69 ? 30.858 5.591 -24.200 1.00 97.12 69 ALA A CA 1
ATOM 581 C C . ALA A 1 69 ? 29.909 5.998 -23.052 1.00 97.12 69 ALA A C 1
ATOM 583 O O . ALA A 1 69 ? 28.721 5.659 -23.076 1.00 97.12 69 ALA A O 1
ATOM 584 N N . PRO A 1 70 ? 30.394 6.741 -22.038 1.00 96.44 70 PRO A N 1
ATOM 585 C CA . PRO A 1 70 ? 29.575 7.127 -20.888 1.00 96.44 70 PRO A CA 1
ATOM 586 C C . PRO A 1 70 ? 28.478 8.136 -21.243 1.00 96.44 70 PRO A C 1
ATOM 588 O O . PRO A 1 70 ? 27.519 8.273 -20.489 1.00 96.44 70 PRO A O 1
ATOM 591 N N . ASP A 1 71 ? 28.586 8.837 -22.373 1.00 93.94 71 ASP A N 1
ATOM 592 C CA . ASP A 1 71 ? 27.599 9.816 -22.848 1.00 93.94 71 ASP A CA 1
ATOM 593 C C . ASP A 1 71 ? 26.524 9.209 -23.764 1.00 93.94 71 ASP A C 1
ATOM 595 O O . ASP A 1 71 ? 25.589 9.900 -24.177 1.00 93.94 71 ASP A O 1
ATOM 599 N N . ASP A 1 72 ? 26.603 7.904 -24.040 1.00 97.19 72 ASP A N 1
ATOM 600 C CA . ASP A 1 72 ? 25.553 7.187 -24.752 1.00 97.19 72 ASP A CA 1
ATOM 601 C C . ASP A 1 72 ? 24.449 6.722 -23.786 1.00 97.19 72 ASP A C 1
ATOM 603 O O . ASP A 1 72 ? 24.612 5.800 -22.982 1.00 97.19 72 ASP A O 1
ATOM 607 N N . TYR A 1 73 ? 23.278 7.353 -23.877 1.00 97.56 73 TYR A N 1
ATOM 608 C CA . TYR A 1 73 ? 22.138 7.077 -23.000 1.00 97.56 73 TYR A CA 1
ATOM 609 C C . TYR A 1 73 ? 21.558 5.669 -23.169 1.00 97.56 73 TYR A C 1
ATOM 611 O O . TYR A 1 73 ? 20.966 5.140 -22.225 1.00 97.56 73 TYR A O 1
ATOM 619 N N . TRP A 1 74 ? 21.747 5.024 -24.324 1.00 97.06 74 TRP A N 1
ATOM 620 C CA . TRP A 1 74 ? 21.387 3.614 -24.465 1.00 97.06 74 TRP A CA 1
ATOM 621 C C . TRP A 1 74 ? 22.347 2.709 -23.692 1.00 97.06 74 TRP A C 1
ATOM 623 O O . TRP A 1 74 ? 21.904 1.780 -23.017 1.00 97.06 74 TRP A O 1
ATOM 633 N N . VAL A 1 75 ? 23.644 3.023 -23.699 1.00 98.19 75 VAL A N 1
ATOM 634 C CA . VAL A 1 75 ? 24.643 2.307 -22.894 1.00 98.19 75 VAL A CA 1
ATOM 635 C C . VAL A 1 75 ? 24.356 2.480 -21.402 1.00 98.19 75 VAL A C 1
ATOM 637 O O . VAL A 1 75 ? 24.372 1.490 -20.669 1.00 98.19 75 VAL A O 1
ATOM 640 N N . ARG A 1 76 ? 23.988 3.692 -20.957 1.00 98.50 76 ARG A N 1
ATOM 641 C CA . ARG A 1 76 ? 23.528 3.929 -19.574 1.00 98.50 76 ARG A CA 1
ATOM 642 C C . ARG A 1 76 ? 22.323 3.067 -19.210 1.00 98.50 76 ARG A C 1
ATOM 644 O O . ARG A 1 76 ? 22.320 2.461 -18.144 1.00 98.50 76 ARG A O 1
ATOM 651 N N . TYR A 1 77 ? 21.327 2.956 -20.092 1.00 98.56 77 TYR A N 1
ATOM 652 C CA . TYR A 1 77 ? 20.152 2.110 -19.854 1.00 98.56 77 TYR A CA 1
ATOM 653 C C . TYR A 1 77 ? 20.526 0.631 -19.703 1.00 98.56 77 TYR A C 1
ATOM 655 O O . TYR A 1 77 ? 20.086 -0.023 -18.756 1.00 98.56 77 TYR A O 1
ATOM 663 N N . ILE A 1 78 ? 21.369 0.105 -20.599 1.00 98.38 78 ILE A N 1
ATOM 664 C CA . ILE A 1 78 ? 21.845 -1.284 -20.530 1.00 98.38 78 ILE A CA 1
ATOM 665 C C . ILE A 1 78 ? 22.639 -1.528 -19.241 1.00 98.38 78 ILE A C 1
ATOM 667 O O . ILE A 1 78 ? 22.441 -2.552 -18.581 1.00 98.38 78 ILE A O 1
ATOM 671 N N . TYR A 1 79 ? 23.487 -0.578 -18.844 1.00 98.75 79 TYR A N 1
ATOM 672 C CA . TYR A 1 79 ? 24.243 -0.672 -17.601 1.00 98.75 79 TYR A CA 1
ATOM 673 C C . TYR A 1 79 ? 23.346 -0.622 -16.365 1.00 98.75 79 TYR A C 1
ATOM 675 O O . TYR A 1 79 ? 23.460 -1.504 -15.514 1.00 98.75 79 TYR A O 1
ATOM 683 N N . GLY A 1 80 ? 22.381 0.299 -16.323 1.00 98.56 80 GLY A N 1
ATOM 684 C CA . GLY A 1 80 ? 21.354 0.352 -15.284 1.00 98.56 80 GLY A CA 1
ATOM 685 C C . GLY A 1 80 ? 20.602 -0.973 -15.151 1.00 98.56 80 GLY A C 1
ATOM 686 O O . GLY A 1 80 ? 20.480 -1.503 -14.050 1.00 98.56 80 GLY A O 1
ATOM 687 N N . CYS A 1 81 ? 20.187 -1.585 -16.267 1.00 98.25 81 CYS A N 1
ATOM 688 C CA . CYS A 1 81 ? 19.516 -2.888 -16.245 1.00 98.25 81 CYS A CA 1
ATOM 689 C C . CYS A 1 81 ? 20.398 -3.988 -15.634 1.00 98.25 81 CYS A C 1
ATOM 691 O O . CYS A 1 81 ? 19.933 -4.764 -14.794 1.00 98.25 81 CYS A O 1
ATOM 693 N N . ALA A 1 82 ? 21.670 -4.062 -16.036 1.00 98.38 82 ALA A N 1
ATOM 694 C CA . ALA A 1 82 ? 22.605 -5.053 -15.511 1.00 98.38 82 ALA A CA 1
ATOM 695 C C . ALA A 1 82 ? 22.914 -4.840 -14.016 1.00 98.38 82 ALA A C 1
ATOM 697 O O . ALA A 1 82 ? 23.014 -5.820 -13.276 1.00 98.38 82 ALA A O 1
ATOM 698 N N . LEU A 1 83 ? 23.008 -3.584 -13.565 1.00 98.50 83 LEU A N 1
ATOM 699 C CA . LEU A 1 83 ? 23.159 -3.217 -12.154 1.00 98.50 83 LEU A CA 1
ATOM 700 C C . LEU A 1 83 ? 21.937 -3.646 -11.330 1.00 98.50 83 LEU A C 1
ATOM 702 O O . LEU A 1 83 ? 22.105 -4.319 -10.312 1.00 98.50 83 LEU A O 1
ATOM 706 N N . THR A 1 84 ? 20.715 -3.375 -11.807 1.00 96.94 84 THR A N 1
ATOM 707 C CA . THR A 1 84 ? 19.477 -3.818 -11.140 1.00 96.94 84 THR A CA 1
ATOM 708 C C . THR A 1 84 ? 19.435 -5.339 -10.973 1.00 96.94 84 THR A C 1
ATOM 710 O O . THR A 1 84 ? 19.114 -5.833 -9.898 1.00 96.94 84 THR A O 1
ATOM 713 N N . ALA A 1 85 ? 19.822 -6.115 -11.993 1.00 95.25 85 ALA A N 1
ATOM 714 C CA . ALA A 1 85 ? 19.861 -7.581 -11.885 1.00 95.25 85 ALA A CA 1
ATOM 715 C C . ALA A 1 85 ? 20.919 -8.117 -10.901 1.00 95.25 85 ALA A C 1
ATOM 717 O O . ALA A 1 85 ? 20.892 -9.298 -10.546 1.00 95.25 85 ALA A O 1
ATOM 718 N N . LYS A 1 86 ? 21.854 -7.266 -10.472 1.00 95.75 86 LYS A N 1
ATOM 719 C CA . LYS A 1 86 ? 22.880 -7.560 -9.470 1.00 95.75 86 LYS A CA 1
ATOM 720 C C . LYS A 1 86 ? 22.609 -6.876 -8.126 1.00 95.75 86 LYS A C 1
ATOM 722 O O . LYS A 1 86 ? 23.509 -6.869 -7.293 1.00 95.75 86 LYS A O 1
ATOM 727 N N . ASP A 1 87 ? 21.395 -6.357 -7.928 1.00 92.50 87 ASP A N 1
ATOM 728 C CA . ASP A 1 87 ? 20.933 -5.693 -6.699 1.00 92.50 87 ASP A CA 1
ATOM 729 C C . ASP A 1 87 ? 21.756 -4.449 -6.312 1.00 92.50 87 ASP A C 1
ATOM 731 O O . ASP A 1 87 ? 21.831 -4.048 -5.155 1.00 92.50 87 ASP A O 1
ATOM 735 N N . LYS A 1 88 ? 22.394 -3.823 -7.308 1.00 95.69 88 LYS A N 1
ATOM 736 C CA . LYS A 1 88 ? 23.153 -2.575 -7.176 1.00 95.69 88 LYS A CA 1
ATOM 737 C C . LYS A 1 88 ? 22.244 -1.382 -7.455 1.00 95.69 88 LYS A C 1
ATOM 739 O O . LYS A 1 88 ? 22.288 -0.793 -8.537 1.00 95.69 88 LYS A O 1
ATOM 744 N N . LEU A 1 89 ? 21.312 -1.140 -6.536 1.00 89.88 89 LEU A N 1
ATOM 745 C CA . LEU A 1 89 ? 20.155 -0.273 -6.778 1.00 89.88 89 LEU A CA 1
ATOM 746 C C . LEU A 1 89 ? 20.521 1.210 -6.872 1.00 89.88 89 LEU A C 1
ATOM 748 O O . LEU A 1 89 ? 20.027 1.872 -7.782 1.00 89.88 89 LEU A O 1
ATOM 752 N N . ASP A 1 90 ? 21.423 1.696 -6.017 1.00 90.88 90 ASP A N 1
ATOM 753 C CA . ASP A 1 90 ? 21.855 3.100 -6.015 1.00 90.88 90 ASP A CA 1
ATOM 754 C C . ASP A 1 90 ? 22.534 3.469 -7.343 1.00 90.88 90 ASP A C 1
ATOM 756 O O . ASP A 1 90 ? 22.126 4.413 -8.021 1.00 90.88 90 ASP A O 1
ATOM 760 N N . GLU A 1 91 ? 23.510 2.666 -7.789 1.00 96.81 91 GLU A N 1
ATOM 761 C CA . GLU A 1 91 ? 24.195 2.917 -9.062 1.00 96.81 91 GLU A CA 1
ATOM 762 C C . GLU A 1 91 ? 23.243 2.758 -10.262 1.00 96.81 91 GLU A C 1
ATOM 764 O O . GLU A 1 91 ? 23.355 3.476 -11.258 1.00 96.81 91 GLU A O 1
ATOM 769 N N . ALA A 1 92 ? 22.285 1.825 -10.192 1.00 98.00 92 ALA A N 1
ATOM 770 C CA . ALA A 1 92 ? 21.278 1.664 -11.239 1.00 98.00 92 ALA A CA 1
ATOM 771 C C . ALA A 1 92 ? 20.342 2.880 -11.321 1.00 98.00 92 ALA A C 1
ATOM 773 O O . ALA A 1 92 ? 20.023 3.338 -12.422 1.00 98.00 92 ALA A O 1
ATOM 774 N N . ALA A 1 93 ? 19.914 3.406 -10.170 1.00 93.25 93 ALA A N 1
ATOM 775 C CA . ALA A 1 93 ? 19.059 4.580 -10.078 1.00 93.25 93 ALA A CA 1
ATOM 776 C C . ALA A 1 93 ? 19.713 5.796 -10.740 1.00 93.25 93 ALA A C 1
ATOM 778 O O . ALA A 1 93 ? 19.063 6.439 -11.563 1.00 93.25 93 ALA A O 1
ATOM 779 N N . GLU A 1 94 ? 21.003 6.044 -10.489 1.00 97.31 94 GLU A N 1
ATOM 780 C CA . GLU A 1 94 ? 21.755 7.130 -11.136 1.00 97.31 94 GLU A CA 1
ATOM 781 C C . GLU A 1 94 ? 21.720 7.033 -12.669 1.00 97.31 94 GLU A C 1
ATOM 783 O O . GLU A 1 94 ? 21.513 8.036 -13.363 1.00 97.31 94 GLU A O 1
ATOM 788 N N . MET A 1 95 ? 21.868 5.821 -13.219 1.00 98.50 95 MET A N 1
ATOM 789 C CA . MET A 1 95 ? 21.814 5.612 -14.669 1.00 98.50 95 MET A CA 1
ATOM 790 C C . MET A 1 95 ? 20.444 5.989 -15.236 1.00 98.50 95 MET A C 1
ATOM 792 O O . MET A 1 95 ? 20.372 6.738 -16.217 1.00 98.50 95 MET A O 1
ATOM 796 N N . PHE A 1 96 ? 19.359 5.517 -14.616 1.00 97.88 96 PHE A N 1
ATOM 797 C CA . PHE A 1 96 ? 18.001 5.813 -15.076 1.00 97.88 96 PHE A CA 1
ATOM 798 C C . PHE A 1 96 ? 17.616 7.278 -14.861 1.00 97.88 96 PHE A C 1
ATOM 800 O O . PHE A 1 96 ? 17.039 7.881 -15.769 1.00 97.88 96 PHE A O 1
ATOM 807 N N . ASP A 1 97 ? 17.985 7.873 -13.727 1.00 96.00 97 ASP A N 1
ATOM 808 C CA . ASP A 1 97 ? 17.722 9.279 -13.409 1.00 96.00 97 ASP A CA 1
ATOM 809 C C . ASP A 1 97 ? 18.411 10.206 -14.421 1.00 96.00 97 ASP A C 1
ATOM 811 O O . ASP A 1 97 ? 17.798 11.160 -14.907 1.00 96.00 97 ASP A O 1
ATOM 815 N N . SER A 1 98 ? 19.633 9.868 -14.855 1.00 97.00 98 SER A N 1
ATOM 816 C CA . SER A 1 98 ? 20.335 10.626 -15.900 1.00 97.00 98 SER A CA 1
ATOM 817 C C . SER A 1 98 ? 19.594 10.631 -17.248 1.00 97.00 98 SER A C 1
ATOM 819 O O . SER A 1 98 ? 19.620 11.629 -17.971 1.00 97.00 98 SER A O 1
ATOM 821 N N . ILE A 1 99 ? 18.893 9.542 -17.585 1.00 97.94 99 ILE A N 1
ATOM 822 C CA . ILE A 1 99 ? 18.077 9.444 -18.803 1.00 97.94 99 ILE A CA 1
ATOM 823 C C . ILE A 1 99 ? 16.761 10.206 -18.612 1.00 97.94 99 ILE A C 1
ATOM 825 O O . ILE A 1 99 ? 16.348 10.945 -19.504 1.00 97.94 99 ILE A O 1
ATOM 829 N N . ILE A 1 100 ? 16.109 10.052 -17.453 1.00 96.12 100 ILE A N 1
ATOM 830 C CA . ILE A 1 100 ? 14.827 10.699 -17.121 1.00 96.12 100 ILE A CA 1
ATOM 831 C C . ILE A 1 100 ? 14.954 12.229 -17.094 1.00 96.12 100 ILE A C 1
ATOM 833 O O . ILE A 1 100 ? 14.009 12.920 -17.480 1.00 96.12 100 ILE A O 1
ATOM 837 N N . ALA A 1 101 ? 16.120 12.756 -16.710 1.00 94.94 101 ALA A N 1
ATOM 838 C CA . ALA A 1 101 ? 16.425 14.187 -16.729 1.00 94.94 101 ALA A CA 1
ATOM 839 C C . ALA A 1 101 ? 16.490 14.790 -18.147 1.00 94.94 101 ALA A C 1
ATOM 841 O O . ALA A 1 101 ? 16.410 16.010 -18.313 1.00 94.94 101 ALA A O 1
ATOM 842 N N . CYS A 1 102 ? 16.624 13.961 -19.185 1.00 92.38 102 CYS A N 1
ATOM 843 C CA . CYS A 1 102 ? 16.680 14.423 -20.563 1.00 92.38 102 CYS A CA 1
ATOM 844 C C . CYS A 1 102 ? 15.284 14.670 -21.148 1.00 92.38 102 CYS A C 1
ATOM 846 O O . CYS A 1 102 ? 14.311 13.970 -20.866 1.00 92.38 102 CYS A O 1
ATOM 848 N N . ASN A 1 103 ? 15.189 15.631 -22.068 1.00 93.38 103 ASN A N 1
ATOM 849 C CA . ASN A 1 103 ? 13.993 15.787 -22.890 1.00 93.38 103 ASN A CA 1
ATOM 850 C C . ASN A 1 103 ? 14.067 14.917 -24.161 1.00 93.38 103 ASN A C 1
ATOM 852 O O . ASN A 1 103 ? 15.143 14.575 -24.654 1.00 93.38 103 ASN A O 1
ATOM 856 N N . VAL A 1 104 ? 12.899 14.594 -24.726 1.00 93.88 104 VAL A N 1
ATOM 857 C CA . VAL A 1 104 ? 12.775 13.711 -25.902 1.00 93.88 104 VAL A CA 1
ATOM 858 C C . VAL A 1 104 ? 13.515 14.254 -27.125 1.00 93.88 104 VAL A C 1
ATOM 860 O O . VAL A 1 104 ? 14.062 13.468 -27.889 1.00 93.88 104 VAL A O 1
ATOM 863 N N . ALA A 1 105 ? 13.525 15.573 -27.344 1.00 95.56 105 ALA A N 1
ATOM 864 C CA . ALA A 1 105 ? 14.165 16.159 -28.520 1.00 95.56 105 ALA A CA 1
ATOM 865 C C . ALA A 1 105 ? 15.690 16.005 -28.467 1.00 95.56 105 ALA A C 1
ATOM 867 O O . ALA A 1 105 ? 16.298 15.667 -29.477 1.00 95.56 105 ALA A O 1
ATOM 868 N N . PHE A 1 106 ? 16.285 16.191 -27.289 1.00 95.81 106 PHE A N 1
ATOM 869 C CA . PHE A 1 106 ? 17.707 15.967 -27.068 1.00 95.81 106 PHE A CA 1
ATOM 870 C C . PHE A 1 106 ? 18.088 14.503 -27.329 1.00 95.81 106 PHE A C 1
ATOM 872 O O . PHE A 1 106 ? 18.915 14.236 -28.197 1.00 95.81 106 PHE A O 1
ATOM 879 N N . LEU A 1 107 ? 17.412 13.550 -26.673 1.00 95.25 107 LEU A N 1
ATOM 880 C CA . LEU A 1 107 ? 17.673 12.118 -26.879 1.00 95.25 107 LEU A CA 1
ATOM 881 C C . LEU A 1 107 ? 17.422 11.685 -28.330 1.00 95.25 107 LEU A C 1
ATOM 883 O O . LEU A 1 107 ? 18.113 10.825 -28.855 1.00 95.25 107 LEU A O 1
ATOM 887 N N . ALA A 1 108 ? 16.446 12.272 -29.018 1.00 95.88 108 ALA A N 1
ATOM 888 C CA . ALA A 1 108 ? 16.138 11.881 -30.388 1.00 95.88 108 ALA A CA 1
ATOM 889 C C . ALA A 1 108 ? 17.268 12.185 -31.382 1.00 95.88 108 ALA A C 1
ATOM 891 O O . ALA A 1 108 ? 17.356 11.490 -32.394 1.00 95.88 108 ALA A O 1
ATOM 892 N N . TYR A 1 109 ? 18.076 13.221 -31.126 1.00 94.81 109 TYR A N 1
ATOM 893 C CA . TYR A 1 109 ? 18.964 13.814 -32.132 1.00 94.81 109 TYR A CA 1
ATOM 894 C C . TYR A 1 109 ? 20.399 14.080 -31.650 1.00 94.81 109 TYR A C 1
ATOM 896 O O . TYR A 1 109 ? 21.152 14.747 -32.359 1.00 94.81 109 TYR A O 1
ATOM 904 N N . TYR A 1 110 ? 20.793 13.587 -30.472 1.00 94.44 110 TYR A N 1
ATOM 905 C CA . TYR A 1 110 ? 22.214 13.521 -30.103 1.00 94.44 110 TYR A CA 1
ATOM 906 C C . TYR A 1 110 ? 22.968 12.512 -30.989 1.00 94.44 110 TYR A C 1
ATOM 908 O O . TYR A 1 110 ? 22.358 11.805 -31.791 1.00 94.44 110 TYR A O 1
ATOM 916 N N . GLU A 1 111 ? 24.294 12.444 -30.849 1.00 92.38 111 GLU A N 1
ATOM 917 C CA . GLU A 1 111 ? 25.189 11.653 -31.711 1.00 92.38 111 GLU A CA 1
ATOM 918 C C . GLU A 1 111 ? 24.744 10.194 -31.923 1.00 92.38 111 GLU A C 1
ATOM 920 O O . GLU A 1 111 ? 24.861 9.675 -33.034 1.00 92.38 111 GLU A O 1
ATOM 925 N N . HIS A 1 112 ? 24.174 9.560 -30.892 1.00 92.00 112 HIS A N 1
ATOM 926 C CA . HIS A 1 112 ? 23.718 8.164 -30.931 1.00 92.00 112 HIS A CA 1
ATOM 927 C C . HIS A 1 112 ? 22.185 8.018 -30.977 1.00 92.00 112 HIS A C 1
ATOM 929 O O . HIS A 1 112 ? 21.653 6.918 -30.846 1.00 92.00 112 HIS A O 1
ATOM 935 N N . GLY A 1 113 ? 21.452 9.119 -31.164 1.00 92.50 113 GLY A N 1
ATOM 936 C CA . GLY A 1 113 ? 19.992 9.125 -31.172 1.00 92.50 113 GLY A CA 1
ATOM 937 C C . GLY A 1 113 ? 19.399 8.487 -32.428 1.00 92.50 113 GLY A C 1
ATOM 938 O O . GLY A 1 113 ? 19.789 8.799 -33.552 1.00 92.50 113 GLY A O 1
ATOM 939 N N . GLU A 1 114 ? 18.382 7.639 -32.251 1.00 93.06 114 GLU A N 1
ATOM 940 C CA . GLU A 1 114 ? 17.673 6.980 -33.364 1.00 93.06 114 GLU A CA 1
ATOM 941 C C . GLU A 1 114 ? 16.307 7.628 -33.682 1.00 93.06 114 GLU A C 1
ATOM 943 O O . GLU A 1 114 ? 15.419 7.025 -34.296 1.00 93.06 114 GLU A O 1
ATOM 948 N N . GLY A 1 115 ? 16.108 8.880 -33.261 1.00 96.06 115 GLY A N 1
ATOM 949 C CA . GLY A 1 115 ? 14.898 9.657 -33.513 1.00 96.06 115 GLY A CA 1
ATOM 950 C C . GLY A 1 115 ? 13.841 9.594 -32.405 1.00 96.06 115 GLY A C 1
ATOM 951 O O . GLY A 1 115 ? 13.960 8.912 -31.387 1.00 96.06 115 GLY A O 1
ATOM 952 N N . LYS A 1 116 ? 12.752 10.347 -32.611 1.00 95.00 116 LYS A N 1
ATOM 953 C CA . LYS A 1 116 ? 11.755 10.650 -31.568 1.00 95.00 116 LYS A CA 1
ATOM 954 C C . LYS A 1 116 ? 11.122 9.416 -30.920 1.00 95.00 116 LYS A C 1
ATOM 956 O O . LYS A 1 116 ? 10.949 9.391 -29.709 1.00 95.00 116 LYS A O 1
ATOM 961 N N . ARG A 1 117 ? 10.764 8.399 -31.709 1.00 93.12 117 ARG A N 1
ATOM 962 C CA . ARG A 1 117 ? 10.103 7.185 -31.190 1.00 93.12 117 ARG A CA 1
ATOM 963 C C . ARG A 1 117 ? 11.021 6.350 -30.307 1.00 93.12 117 ARG A C 1
ATOM 965 O O . ARG A 1 117 ? 10.574 5.832 -29.291 1.00 93.12 117 ARG A O 1
ATOM 972 N N . TRP A 1 118 ? 12.281 6.228 -30.708 1.00 95.12 118 TRP A N 1
ATOM 973 C CA . TRP A 1 118 ? 13.304 5.560 -29.917 1.00 95.12 118 TRP A CA 1
ATOM 974 C C . TRP A 1 118 ? 13.522 6.301 -28.595 1.00 95.12 118 TRP A C 1
ATOM 976 O O . TRP A 1 118 ? 13.448 5.686 -27.537 1.00 95.12 118 TRP A O 1
ATOM 986 N N . ALA A 1 119 ? 13.638 7.631 -28.646 1.00 96.69 119 ALA A N 1
ATOM 987 C CA . ALA A 1 119 ? 13.821 8.462 -27.457 1.00 96.69 119 ALA A CA 1
ATOM 988 C C . ALA A 1 119 ? 12.634 8.367 -26.487 1.00 96.69 119 ALA A C 1
ATOM 990 O O . ALA A 1 119 ? 12.824 8.241 -25.281 1.00 96.69 119 ALA A O 1
ATOM 991 N N . GLU A 1 120 ? 11.401 8.387 -27.004 1.00 95.50 120 GLU A N 1
ATOM 992 C CA . GLU A 1 120 ? 10.194 8.173 -26.199 1.00 95.50 120 GLU A CA 1
ATOM 993 C C . GLU A 1 120 ? 10.186 6.785 -25.541 1.00 95.50 120 GLU A C 1
ATOM 995 O O . GLU A 1 120 ? 9.820 6.683 -24.374 1.00 95.50 120 GLU A O 1
ATOM 1000 N N . SER A 1 121 ? 10.603 5.735 -26.260 1.00 95.69 121 SER A N 1
ATOM 1001 C CA . SER A 1 121 ? 10.684 4.369 -25.726 1.00 95.69 121 SER A CA 1
ATOM 1002 C C . SER A 1 121 ? 11.728 4.259 -24.620 1.00 95.69 121 SER A C 1
ATOM 1004 O O . SER A 1 121 ? 11.405 3.774 -23.540 1.00 95.69 121 SER A O 1
ATOM 1006 N N . LEU A 1 122 ? 12.946 4.748 -24.871 1.00 96.81 122 LEU A N 1
ATOM 1007 C CA . LEU A 1 122 ? 14.057 4.719 -23.920 1.00 96.81 122 LEU A CA 1
ATOM 1008 C C . LEU A 1 122 ? 13.687 5.453 -22.630 1.00 96.81 122 LEU A C 1
ATOM 1010 O O . LEU A 1 122 ? 13.819 4.909 -21.540 1.00 96.81 122 LEU A O 1
ATOM 1014 N N . LEU A 1 123 ? 13.149 6.669 -22.754 1.00 96.12 123 LEU A N 1
ATOM 1015 C CA . LEU A 1 123 ? 12.728 7.468 -21.607 1.00 96.12 123 LEU A CA 1
ATOM 1016 C C . LEU A 1 123 ? 11.615 6.773 -20.815 1.00 96.12 123 LEU A C 1
ATOM 1018 O O . LEU A 1 123 ? 11.601 6.812 -19.587 1.00 96.12 123 LEU A O 1
ATOM 1022 N N . ASN A 1 124 ? 10.665 6.147 -21.513 1.00 95.56 124 ASN A N 1
ATOM 1023 C CA . ASN A 1 124 ? 9.575 5.439 -20.865 1.00 95.56 124 ASN A CA 1
ATOM 1024 C C . ASN A 1 124 ? 10.077 4.199 -20.116 1.00 95.56 124 ASN A C 1
ATOM 1026 O O . ASN A 1 124 ? 9.735 4.020 -18.953 1.00 95.56 124 ASN A O 1
ATOM 1030 N N . ASP A 1 125 ? 10.927 3.384 -20.732 1.00 97.56 125 ASP A N 1
ATOM 1031 C CA . ASP A 1 125 ? 11.478 2.183 -20.100 1.00 97.56 125 ASP A CA 1
ATOM 1032 C C . ASP A 1 125 ? 12.410 2.515 -18.926 1.00 97.56 125 ASP A C 1
ATOM 1034 O O . ASP A 1 125 ? 12.338 1.850 -17.891 1.00 97.56 125 ASP A O 1
ATOM 1038 N N . SER A 1 126 ? 13.170 3.613 -18.995 1.00 98.12 126 SER A N 1
ATOM 1039 C CA . SER A 1 126 ? 13.920 4.125 -17.840 1.00 98.12 126 SER A CA 1
ATOM 1040 C C . SER A 1 126 ? 13.009 4.497 -16.667 1.00 98.12 126 SER A C 1
ATOM 1042 O O . SER A 1 126 ? 13.330 4.167 -15.528 1.00 98.12 126 SER A O 1
ATOM 1044 N N . ARG A 1 127 ? 11.837 5.110 -16.913 1.00 97.50 127 ARG A N 1
ATOM 1045 C CA . ARG A 1 127 ? 10.849 5.373 -15.843 1.00 97.50 127 ARG A CA 1
ATOM 1046 C C . ARG A 1 127 ? 10.335 4.089 -15.211 1.00 97.50 127 ARG A C 1
ATOM 1048 O O . ARG A 1 127 ? 10.167 4.053 -13.999 1.00 97.50 127 ARG A O 1
ATOM 1055 N N . TYR A 1 128 ? 10.088 3.048 -16.009 1.00 98.31 128 TYR A N 1
ATOM 1056 C CA . TYR A 1 128 ? 9.672 1.750 -15.473 1.00 98.31 128 TYR A CA 1
ATOM 1057 C C . TYR A 1 128 ? 10.734 1.185 -14.533 1.00 98.31 128 TYR A C 1
ATOM 1059 O O . TYR A 1 128 ? 10.421 0.789 -13.413 1.00 98.31 128 TYR A O 1
ATOM 1067 N N . MET A 1 129 ? 11.987 1.152 -14.988 1.00 98.38 129 MET A N 1
ATOM 1068 C CA . MET A 1 129 ? 13.081 0.595 -14.199 1.00 98.38 129 MET A CA 1
ATOM 1069 C C . MET A 1 129 ? 13.313 1.399 -12.922 1.00 98.38 129 MET A C 1
ATOM 1071 O O . MET A 1 129 ? 13.431 0.816 -11.846 1.00 98.38 129 MET A O 1
ATOM 1075 N N . ARG A 1 130 ? 13.261 2.733 -13.007 1.00 97.94 130 ARG A N 1
ATOM 1076 C CA . ARG A 1 130 ? 13.350 3.597 -11.829 1.00 97.94 130 ARG A CA 1
ATOM 1077 C C . ARG A 1 130 ? 12.191 3.385 -10.852 1.00 97.94 130 ARG A C 1
ATOM 1079 O O . ARG A 1 130 ? 12.421 3.323 -9.648 1.00 97.94 130 ARG A O 1
ATOM 1086 N N . ALA A 1 131 ? 10.968 3.203 -11.354 1.00 96.81 131 ALA A N 1
ATOM 1087 C CA . ALA A 1 131 ? 9.802 2.878 -10.532 1.00 96.81 131 ALA A CA 1
ATOM 1088 C C . ALA A 1 131 ? 9.952 1.531 -9.808 1.00 96.81 131 ALA A C 1
ATOM 1090 O O . ALA A 1 131 ? 9.584 1.413 -8.641 1.00 96.81 131 ALA A O 1
ATOM 1091 N N . ALA A 1 132 ? 10.511 0.522 -10.483 1.00 95.69 132 ALA A N 1
ATOM 1092 C CA . ALA A 1 132 ? 10.780 -0.781 -9.882 1.00 95.69 132 ALA A CA 1
ATOM 1093 C C . ALA A 1 132 ? 11.815 -0.688 -8.747 1.00 95.69 132 ALA A C 1
ATOM 1095 O O . ALA A 1 132 ? 11.618 -1.317 -7.709 1.00 95.69 132 ALA A O 1
ATOM 1096 N N . ILE A 1 133 ? 12.857 0.135 -8.915 1.00 92.62 133 ILE A N 1
ATOM 1097 C CA . ILE A 1 133 ? 13.840 0.420 -7.857 1.00 92.62 133 ILE A CA 1
ATOM 1098 C C . ILE A 1 133 ? 13.163 1.105 -6.665 1.00 92.62 133 ILE A C 1
ATOM 1100 O O . ILE A 1 133 ? 13.255 0.598 -5.551 1.00 92.62 133 ILE A O 1
ATOM 1104 N N . TYR A 1 134 ? 12.399 2.182 -6.892 1.00 88.56 134 TYR A N 1
ATOM 1105 C CA . TYR A 1 134 ? 11.664 2.850 -5.810 1.00 88.56 134 TYR A CA 1
ATOM 1106 C C . TYR A 1 134 ? 10.734 1.895 -5.058 1.00 88.56 134 TYR A C 1
ATOM 1108 O O . TYR A 1 134 ? 10.640 1.948 -3.834 1.00 88.56 134 TYR A O 1
ATOM 1116 N N . GLN A 1 135 ? 10.070 0.982 -5.769 1.00 86.62 135 GLN A N 1
ATOM 1117 C CA . GLN A 1 135 ? 9.226 -0.024 -5.135 1.00 86.62 135 GLN A CA 1
ATOM 1118 C C . GLN A 1 135 ? 10.034 -0.993 -4.253 1.00 86.62 135 GLN A C 1
ATOM 1120 O O . GLN A 1 135 ? 9.546 -1.385 -3.195 1.00 86.62 135 GLN A O 1
ATOM 1125 N N . GLN A 1 136 ? 11.248 -1.376 -4.658 1.00 84.25 136 GLN A N 1
ATOM 1126 C CA . GLN A 1 136 ? 12.131 -2.238 -3.863 1.00 84.25 136 GLN A CA 1
ATOM 1127 C C . GLN A 1 136 ? 12.676 -1.520 -2.616 1.00 84.25 136 GLN A C 1
ATOM 1129 O O . GLN A 1 136 ? 12.806 -2.140 -1.564 1.00 84.25 136 GLN A O 1
ATOM 1134 N N . GLU A 1 137 ? 12.921 -0.214 -2.714 1.00 79.00 137 GLU A N 1
ATOM 1135 C CA . GLU A 1 137 ? 13.330 0.653 -1.598 1.00 79.00 137 GLU A CA 1
ATOM 1136 C C . GLU A 1 137 ? 12.177 0.987 -0.628 1.00 79.00 137 GLU A C 1
ATOM 1138 O O . GLU A 1 137 ? 12.413 1.506 0.460 1.00 79.00 137 GLU A O 1
ATOM 1143 N N . GLY A 1 138 ? 10.924 0.703 -1.004 1.00 76.81 138 GLY A N 1
ATOM 1144 C CA . GLY A 1 138 ? 9.729 1.053 -0.224 1.00 76.81 138 GLY A CA 1
ATOM 1145 C C . GLY A 1 138 ? 9.192 2.471 -0.469 1.00 76.81 138 GLY A C 1
ATOM 1146 O O . GLY A 1 138 ? 8.226 2.882 0.180 1.00 76.81 138 GLY A O 1
ATOM 1147 N N . ASN A 1 139 ? 9.751 3.195 -1.441 1.00 78.69 139 ASN A N 1
ATOM 1148 C CA . ASN A 1 139 ? 9.330 4.525 -1.894 1.00 78.69 139 ASN A CA 1
ATOM 1149 C C . ASN A 1 139 ? 8.077 4.417 -2.792 1.00 78.69 139 ASN A C 1
ATOM 1151 O O . ASN A 1 139 ? 8.098 4.617 -4.009 1.00 78.69 139 ASN A O 1
ATOM 1155 N N . ASN A 1 140 ? 6.965 3.985 -2.189 1.00 83.12 140 ASN A N 1
ATOM 1156 C CA . ASN A 1 140 ? 5.773 3.524 -2.909 1.00 83.12 140 ASN A CA 1
ATOM 1157 C C . ASN A 1 140 ? 5.039 4.634 -3.683 1.00 83.12 140 ASN A C 1
ATOM 1159 O O . ASN A 1 140 ? 4.429 4.350 -4.717 1.00 83.12 140 ASN A O 1
ATOM 1163 N N . LEU A 1 141 ? 5.072 5.883 -3.207 1.00 79.62 141 LEU A N 1
ATOM 1164 C CA . LEU A 1 141 ? 4.397 7.002 -3.873 1.00 79.62 141 LEU A CA 1
ATOM 1165 C C . LEU A 1 141 ? 5.123 7.387 -5.167 1.00 79.62 141 LEU A C 1
ATOM 1167 O O . LEU A 1 141 ? 4.488 7.501 -6.216 1.00 79.62 141 LEU A O 1
ATOM 1171 N N . GLU A 1 142 ? 6.447 7.495 -5.107 1.00 85.19 142 GLU A N 1
ATOM 1172 C CA . GLU A 1 142 ? 7.336 7.782 -6.232 1.00 85.19 142 GLU A CA 1
ATOM 1173 C C . GLU A 1 142 ? 7.279 6.658 -7.271 1.00 85.19 142 GLU A C 1
ATOM 1175 O O . GLU A 1 142 ? 7.117 6.910 -8.469 1.00 85.19 142 GLU A O 1
ATOM 1180 N N . ALA A 1 143 ? 7.318 5.400 -6.815 1.00 87.62 143 ALA A N 1
ATOM 1181 C CA . ALA A 1 143 ? 7.133 4.240 -7.681 1.00 87.62 143 ALA A CA 1
ATOM 1182 C C . ALA A 1 143 ? 5.795 4.311 -8.429 1.00 87.62 143 ALA A C 1
ATOM 1184 O O . ALA A 1 143 ? 5.731 4.107 -9.645 1.00 87.62 143 ALA A O 1
ATOM 1185 N N . ARG A 1 144 ? 4.710 4.630 -7.713 1.00 91.25 144 ARG A N 1
ATOM 1186 C CA . ARG A 1 144 ? 3.374 4.726 -8.302 1.00 91.25 144 ARG A CA 1
ATOM 1187 C C . ARG A 1 144 ? 3.286 5.839 -9.337 1.00 91.25 144 ARG A C 1
ATOM 1189 O O . ARG A 1 144 ? 2.738 5.587 -10.410 1.00 91.25 144 ARG A O 1
ATOM 1196 N N . ASP A 1 145 ? 3.812 7.025 -9.044 1.00 88.88 145 ASP A N 1
ATOM 1197 C CA . ASP A 1 145 ? 3.808 8.157 -9.976 1.00 88.88 145 ASP A CA 1
ATOM 1198 C C . ASP A 1 145 ? 4.532 7.814 -11.286 1.00 88.88 145 ASP A C 1
ATOM 1200 O O . ASP A 1 145 ? 3.983 7.985 -12.382 1.00 88.88 145 ASP A O 1
ATOM 1204 N N . LEU A 1 146 ? 5.716 7.201 -11.194 1.00 93.25 146 LEU A N 1
ATOM 1205 C CA . LEU A 1 146 ? 6.467 6.787 -12.375 1.00 93.25 146 LEU A CA 1
ATOM 1206 C C . LEU A 1 146 ? 5.774 5.664 -13.158 1.00 93.25 146 LEU A C 1
ATOM 1208 O O . LEU A 1 146 ? 5.750 5.720 -14.390 1.00 93.25 146 LEU A O 1
ATOM 1212 N N . PHE A 1 147 ? 5.152 4.680 -12.498 1.00 97.00 147 PHE A N 1
ATOM 1213 C CA . PHE A 1 147 ? 4.356 3.659 -13.193 1.00 97.00 147 PHE A CA 1
ATOM 1214 C C . PHE A 1 147 ? 3.100 4.241 -13.859 1.00 97.00 147 PHE A C 1
ATOM 1216 O O . PHE A 1 147 ? 2.718 3.803 -14.949 1.00 97.00 147 PHE A O 1
ATOM 1223 N N . GLN A 1 148 ? 2.453 5.237 -13.247 1.00 93.62 148 GLN A N 1
ATOM 1224 C CA . GLN A 1 148 ? 1.324 5.943 -13.856 1.00 93.62 148 GLN A CA 1
ATOM 1225 C C . GLN A 1 148 ? 1.760 6.768 -15.063 1.00 93.62 148 GLN A C 1
ATOM 1227 O O . GLN A 1 148 ? 1.115 6.699 -16.112 1.00 93.62 148 GLN A O 1
ATOM 1232 N N . THR A 1 149 ? 2.879 7.481 -14.945 1.00 92.75 149 THR A N 1
ATOM 1233 C CA . THR A 1 149 ? 3.489 8.233 -16.044 1.00 92.75 149 THR A CA 1
ATOM 1234 C C . THR A 1 149 ? 3.900 7.305 -17.183 1.00 92.75 149 THR A C 1
ATOM 1236 O O . THR A 1 149 ? 3.607 7.585 -18.345 1.00 92.75 149 THR A O 1
ATOM 1239 N N . HIS A 1 150 ? 4.500 6.150 -16.870 1.00 95.19 150 HIS A N 1
ATOM 1240 C CA . HIS A 1 150 ? 4.806 5.129 -17.872 1.00 95.19 150 HIS A CA 1
ATOM 1241 C C . HIS A 1 150 ? 3.552 4.727 -18.641 1.00 95.19 150 HIS A C 1
ATOM 1243 O O . HIS A 1 150 ? 3.522 4.782 -19.870 1.00 95.19 150 HIS A O 1
ATOM 1249 N N . LYS A 1 151 ? 2.491 4.376 -17.907 1.00 94.00 151 LYS A N 1
ATOM 1250 C CA . LYS A 1 151 ? 1.213 3.934 -18.465 1.00 94.00 151 LYS A CA 1
ATOM 1251 C C . LYS A 1 151 ? 0.532 5.010 -19.313 1.00 94.00 151 LYS A C 1
ATOM 1253 O O . LYS A 1 151 ? -0.047 4.658 -20.338 1.00 94.00 151 LYS A O 1
ATOM 1258 N N . SER A 1 152 ? 0.579 6.282 -18.916 1.00 91.50 152 SER A N 1
ATOM 1259 C CA . SER A 1 152 ? -0.099 7.375 -19.629 1.00 91.50 152 SER A CA 1
ATOM 1260 C C . SER A 1 152 ? 0.559 7.712 -20.971 1.00 91.50 152 SER A C 1
ATOM 1262 O O . SER A 1 152 ? -0.130 8.090 -21.918 1.00 91.50 152 SER A O 1
ATOM 1264 N N . ILE A 1 153 ? 1.875 7.510 -21.088 1.00 89.38 153 ILE A N 1
ATOM 1265 C CA . ILE A 1 153 ? 2.642 7.745 -22.321 1.00 89.38 153 ILE A CA 1
ATOM 1266 C C . ILE A 1 153 ? 2.460 6.599 -23.332 1.00 89.38 153 ILE A C 1
ATOM 1268 O O . ILE A 1 153 ? 2.662 6.785 -24.539 1.00 89.38 153 ILE A O 1
ATOM 1272 N N . ARG A 1 154 ? 2.034 5.409 -22.882 1.00 85.94 154 ARG A N 1
ATOM 1273 C CA . ARG A 1 154 ? 1.785 4.262 -23.767 1.00 85.94 154 ARG A CA 1
ATOM 1274 C C . ARG A 1 154 ? 0.693 4.591 -24.784 1.00 85.94 154 ARG A C 1
ATOM 1276 O O . ARG A 1 154 ? -0.477 4.757 -24.455 1.00 85.94 154 ARG A O 1
ATOM 1283 N N . ARG A 1 155 ? 1.074 4.573 -26.061 1.00 85.44 155 ARG A N 1
ATOM 1284 C CA . ARG A 1 155 ? 0.176 4.715 -27.214 1.00 85.44 155 ARG A CA 1
ATOM 1285 C C . ARG A 1 155 ? 0.450 3.643 -28.259 1.00 85.44 155 ARG A C 1
ATOM 1287 O O . ARG A 1 155 ? 1.506 3.009 -28.249 1.00 85.44 155 ARG A O 1
ATOM 1294 N N . HIS A 1 156 ? -0.500 3.442 -29.168 1.00 76.00 156 HIS A N 1
ATOM 1295 C CA . HIS A 1 156 ? -0.372 2.443 -30.226 1.00 76.00 156 HIS A CA 1
ATOM 1296 C C . HIS A 1 156 ? 0.912 2.663 -31.049 1.00 76.00 156 HIS A C 1
ATOM 1298 O O . HIS A 1 156 ? 1.176 3.764 -31.534 1.00 76.00 156 HIS A O 1
ATOM 1304 N N . GLY A 1 157 ? 1.725 1.612 -31.182 1.00 78.12 157 GLY A N 1
ATOM 1305 C CA . GLY A 1 157 ? 2.974 1.640 -31.947 1.00 78.12 157 GLY A CA 1
ATOM 1306 C C . GLY A 1 157 ? 4.187 2.267 -31.245 1.00 78.12 157 GLY A C 1
ATOM 1307 O O . GLY A 1 157 ? 5.227 2.385 -31.892 1.00 78.12 157 GLY A O 1
ATOM 1308 N N . LEU A 1 158 ? 4.094 2.662 -29.968 1.00 87.19 158 LEU A N 1
ATOM 1309 C CA . LEU A 1 158 ? 5.278 2.961 -29.153 1.00 87.19 158 LEU A CA 1
ATOM 1310 C C . LEU A 1 158 ? 5.792 1.660 -28.519 1.00 87.19 158 LEU A C 1
ATOM 1312 O O . LEU A 1 158 ? 5.056 0.992 -27.787 1.00 87.19 158 LEU A O 1
ATOM 1316 N N . TYR A 1 159 ? 7.032 1.297 -28.847 1.00 88.62 159 TYR A N 1
ATOM 1317 C CA . TYR A 1 159 ? 7.715 0.137 -28.277 1.00 88.62 159 TYR A CA 1
ATOM 1318 C C . TYR A 1 159 ? 7.997 0.355 -26.783 1.00 88.62 159 TYR A C 1
ATOM 1320 O O . TYR A 1 159 ? 8.060 1.494 -26.327 1.00 88.62 159 TYR A O 1
ATOM 1328 N N . SER A 1 160 ? 8.086 -0.735 -26.022 1.00 92.56 160 SER A N 1
ATOM 1329 C CA . SER A 1 160 ? 8.644 -0.748 -24.670 1.00 92.56 160 SER A CA 1
ATOM 1330 C C . SER A 1 160 ? 8.799 -2.194 -24.208 1.00 92.56 160 SER A C 1
ATOM 1332 O O . SER A 1 160 ? 7.933 -3.030 -24.500 1.00 92.56 160 SER A O 1
ATOM 1334 N N . ASP A 1 161 ? 9.891 -2.472 -23.497 1.00 88.88 161 ASP A N 1
ATOM 1335 C CA . ASP A 1 161 ? 10.244 -3.816 -23.019 1.00 88.88 161 ASP A CA 1
ATOM 1336 C C . ASP A 1 161 ? 9.247 -4.354 -21.973 1.00 88.88 161 ASP A C 1
ATOM 1338 O O . ASP A 1 161 ? 9.133 -5.563 -21.755 1.00 88.88 161 ASP A O 1
ATOM 1342 N N . PHE A 1 162 ? 8.466 -3.462 -21.355 1.00 94.12 162 PHE A N 1
ATOM 1343 C CA . PHE A 1 162 ? 7.535 -3.790 -20.280 1.00 94.12 162 PHE A CA 1
ATOM 1344 C C . PHE A 1 162 ? 6.085 -3.767 -20.758 1.00 94.12 162 PHE A C 1
ATOM 1346 O O . PHE A 1 162 ? 5.606 -2.820 -21.386 1.00 94.12 162 PHE A O 1
ATOM 1353 N N . SER A 1 163 ? 5.327 -4.813 -20.441 1.00 93.00 163 SER A N 1
ATOM 1354 C CA . SER A 1 163 ? 3.913 -4.892 -20.805 1.00 93.00 163 SER A CA 1
ATOM 1355 C C . SER A 1 163 ? 3.037 -4.009 -19.908 1.00 93.00 163 SER A C 1
ATOM 1357 O O . SER A 1 163 ? 3.260 -3.887 -18.704 1.00 93.00 163 SER A O 1
ATOM 1359 N N . ILE A 1 164 ? 1.933 -3.488 -20.458 1.00 92.31 164 ILE A N 1
ATOM 1360 C CA . ILE A 1 164 ? 0.898 -2.790 -19.666 1.00 92.31 164 ILE A CA 1
ATOM 1361 C C . ILE A 1 164 ? 0.349 -3.696 -18.546 1.00 92.31 164 ILE A C 1
ATOM 1363 O O . ILE A 1 164 ? -0.045 -3.214 -17.484 1.00 92.31 164 ILE A O 1
ATOM 1367 N N . LYS A 1 165 ? 0.341 -5.022 -18.749 1.00 93.88 165 LYS A N 1
ATOM 1368 C CA . LYS A 1 165 ? -0.076 -5.992 -17.728 1.00 93.88 165 LYS A CA 1
ATOM 1369 C C . LYS A 1 165 ? 0.865 -5.991 -16.519 1.00 93.88 165 LYS A C 1
ATOM 1371 O O . LYS A 1 165 ? 0.357 -6.027 -15.401 1.00 93.88 165 LYS A O 1
ATOM 1376 N N . GLN A 1 166 ? 2.183 -5.936 -16.735 1.00 95.44 166 GLN A N 1
ATOM 1377 C CA . GLN A 1 166 ? 3.173 -5.817 -15.656 1.00 95.44 166 GLN A CA 1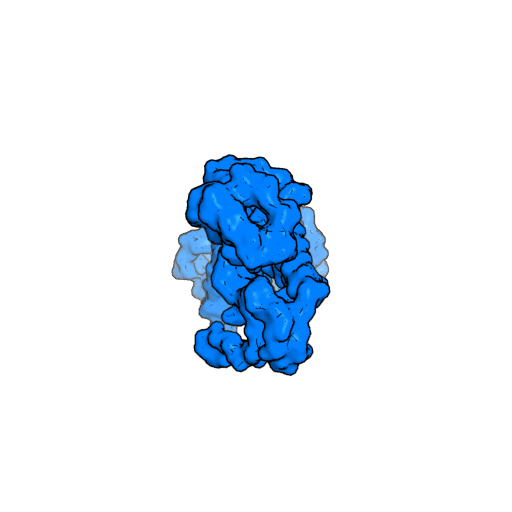
ATOM 1378 C C . GLN A 1 166 ? 2.963 -4.516 -14.882 1.00 95.44 166 GLN A C 1
ATOM 1380 O O . GLN A 1 166 ? 2.753 -4.566 -13.674 1.00 95.44 166 GLN A O 1
ATOM 1385 N N . VAL A 1 167 ? 2.874 -3.379 -15.583 1.00 96.25 167 VAL A N 1
ATOM 1386 C CA . VAL A 1 167 ? 2.642 -2.059 -14.965 1.00 96.25 167 VAL A CA 1
ATOM 1387 C C . VAL A 1 167 ? 1.363 -2.045 -14.123 1.00 96.25 167 VAL A C 1
ATOM 1389 O O . VAL A 1 167 ? 1.378 -1.633 -12.969 1.00 96.25 167 VAL A O 1
ATOM 1392 N N . ASN A 1 168 ? 0.249 -2.567 -14.648 1.00 93.75 168 ASN A N 1
ATOM 1393 C CA . ASN A 1 168 ? -0.999 -2.678 -13.885 1.00 93.75 168 ASN A CA 1
ATOM 1394 C C . ASN A 1 168 ? -0.883 -3.624 -12.676 1.00 93.75 168 ASN A C 1
ATOM 1396 O O . ASN A 1 168 ? -1.624 -3.465 -11.711 1.00 93.75 168 ASN A O 1
ATOM 1400 N N . GLY A 1 169 ? -0.001 -4.625 -12.730 1.00 92.94 169 GLY A N 1
ATOM 1401 C CA . GLY A 1 169 ? 0.317 -5.482 -11.589 1.00 92.94 169 GLY A CA 1
ATOM 1402 C C . GLY A 1 169 ? 0.973 -4.696 -10.458 1.00 92.94 169 GLY A C 1
ATOM 1403 O O . GLY A 1 169 ? 0.474 -4.745 -9.336 1.00 92.94 169 GLY A O 1
ATOM 1404 N N . HIS A 1 170 ? 2.014 -3.923 -10.782 1.00 94.12 170 HIS A N 1
ATOM 1405 C CA . HIS A 1 170 ? 2.677 -3.021 -9.839 1.00 94.12 170 HIS A CA 1
ATOM 1406 C C . HIS A 1 170 ? 1.696 -1.998 -9.259 1.00 94.12 170 HIS A C 1
ATOM 1408 O O . HIS A 1 170 ? 1.581 -1.892 -8.043 1.00 94.12 170 HIS A O 1
ATOM 1414 N N . LEU A 1 171 ? 0.907 -1.325 -10.106 1.00 90.06 171 LEU A N 1
ATOM 1415 C CA . LEU A 1 171 ? -0.073 -0.330 -9.660 1.00 90.06 171 LEU A CA 1
ATOM 1416 C C . LEU A 1 171 ? -1.126 -0.909 -8.713 1.00 90.06 171 LEU A C 1
ATOM 1418 O O . LEU A 1 171 ? -1.404 -0.285 -7.704 1.00 90.06 171 LEU A O 1
ATOM 1422 N N . ARG A 1 172 ? -1.667 -2.109 -8.967 1.00 87.00 172 ARG A N 1
ATOM 1423 C CA . ARG A 1 172 ? -2.623 -2.739 -8.035 1.00 87.00 172 ARG A CA 1
ATOM 1424 C C . ARG A 1 172 ? -2.009 -3.029 -6.669 1.00 87.00 172 ARG A C 1
ATOM 1426 O O . ARG A 1 172 ? -2.677 -2.848 -5.658 1.00 87.00 172 ARG A O 1
ATOM 1433 N N . TRP A 1 173 ? -0.768 -3.513 -6.644 1.00 84.62 173 TRP A N 1
ATOM 1434 C CA . TRP A 1 173 ? -0.061 -3.759 -5.390 1.00 84.62 173 TRP A CA 1
ATOM 1435 C C . TRP A 1 173 ? 0.216 -2.442 -4.655 1.00 84.62 173 TRP A C 1
ATOM 1437 O O . TRP A 1 173 ? -0.069 -2.335 -3.468 1.00 84.62 173 TRP A O 1
ATOM 1447 N N . LEU A 1 174 ? 0.676 -1.417 -5.376 1.00 81.31 174 LEU A N 1
ATOM 1448 C CA . LEU A 1 174 ? 0.923 -0.087 -4.823 1.00 81.31 174 LEU A CA 1
ATOM 1449 C C . LEU A 1 174 ? -0.367 0.570 -4.326 1.00 81.31 174 LEU A C 1
ATOM 1451 O O . LEU A 1 174 ? -0.368 1.103 -3.231 1.00 81.31 174 LEU A O 1
ATOM 1455 N N . ASP A 1 175 ? -1.474 0.490 -5.065 1.00 79.94 175 ASP A N 1
ATOM 1456 C CA . ASP A 1 175 ? -2.782 1.010 -4.645 1.00 79.94 175 ASP A CA 1
ATOM 1457 C C . ASP A 1 175 ? -3.294 0.296 -3.381 1.00 79.94 175 ASP A C 1
ATOM 1459 O O . ASP A 1 175 ? -3.914 0.929 -2.531 1.00 79.94 175 ASP A O 1
ATOM 1463 N N . MET A 1 176 ? -3.007 -1.002 -3.218 1.00 74.12 176 MET A N 1
ATOM 1464 C CA . MET A 1 176 ? -3.322 -1.748 -1.994 1.00 74.12 176 MET A CA 1
ATOM 1465 C C . MET A 1 176 ? -2.491 -1.260 -0.799 1.00 74.12 176 MET A C 1
ATOM 1467 O O . MET A 1 176 ? -3.050 -1.046 0.271 1.00 74.12 176 MET A O 1
ATOM 1471 N N . ILE A 1 177 ? -1.179 -1.074 -0.978 1.00 69.06 177 ILE A N 1
ATOM 1472 C CA . ILE A 1 177 ? -0.261 -0.632 0.086 1.00 69.06 177 ILE A CA 1
ATOM 1473 C C . ILE A 1 177 ? -0.460 0.850 0.428 1.00 69.06 177 ILE A C 1
ATOM 1475 O O . ILE A 1 177 ? -0.472 1.226 1.592 1.00 69.06 177 ILE A O 1
ATOM 1479 N N . ILE A 1 178 ? -0.662 1.706 -0.570 1.00 66.06 178 ILE A N 1
ATOM 1480 C CA . ILE A 1 178 ? -0.967 3.127 -0.373 1.00 66.06 178 ILE A CA 1
ATOM 1481 C C . ILE A 1 178 ? -2.375 3.282 0.210 1.00 66.06 178 ILE A C 1
ATOM 1483 O O . ILE A 1 178 ? -2.591 4.134 1.055 1.00 66.06 178 ILE A O 1
ATOM 1487 N N . GLY A 1 179 ? -3.332 2.423 -0.150 1.00 55.47 179 GLY A N 1
ATOM 1488 C CA . GLY A 1 179 ? -4.650 2.360 0.495 1.00 55.47 179 GLY A CA 1
ATOM 1489 C C . GLY A 1 179 ? -4.643 1.851 1.949 1.00 55.47 179 GLY A C 1
ATOM 1490 O O . GLY A 1 179 ? -5.693 1.871 2.596 1.00 55.47 179 GLY A O 1
ATOM 1491 N N . ASP A 1 180 ? -3.490 1.405 2.458 1.00 53.59 180 ASP A N 1
ATOM 1492 C CA . ASP A 1 180 ? -3.195 1.073 3.865 1.00 53.59 180 ASP A CA 1
ATOM 1493 C C . ASP A 1 180 ? -2.613 2.290 4.631 1.00 53.59 180 ASP A C 1
ATOM 1495 O O . ASP A 1 180 ? -2.146 2.180 5.763 1.00 53.59 180 ASP A O 1
ATOM 1499 N N . THR A 1 181 ? -2.611 3.491 4.032 1.00 56.09 181 THR A N 1
ATOM 1500 C CA . THR A 1 181 ? -2.282 4.725 4.770 1.00 56.09 181 THR A CA 1
ATOM 1501 C C . THR A 1 181 ? -3.426 5.207 5.653 1.00 56.09 181 THR A C 1
ATOM 1503 O O . THR A 1 181 ? -3.185 6.042 6.520 1.00 56.09 181 THR A O 1
ATOM 1506 N N . ASP A 1 182 ? -4.654 4.717 5.440 1.00 66.56 182 ASP A N 1
ATOM 1507 C CA . ASP A 1 182 ? -5.746 4.926 6.389 1.00 66.56 182 ASP A CA 1
ATOM 1508 C C . ASP A 1 182 ? -5.474 4.065 7.622 1.00 66.56 182 ASP A C 1
ATOM 1510 O O . ASP A 1 182 ? -5.650 2.844 7.619 1.00 66.56 182 ASP A O 1
ATOM 1514 N N . ARG A 1 183 ? -4.917 4.715 8.640 1.00 84.00 183 ARG A N 1
ATOM 1515 C CA . ARG A 1 183 ? -4.547 4.085 9.906 1.00 84.00 183 ARG A CA 1
ATOM 1516 C C . ARG A 1 183 ? -5.702 4.092 10.896 1.00 84.00 183 ARG A C 1
ATOM 1518 O O . ARG A 1 183 ? -5.539 3.512 11.966 1.00 84.00 183 ARG A O 1
ATOM 1525 N N . ASP A 1 184 ? -6.825 4.718 10.541 1.00 90.00 184 ASP A N 1
ATOM 1526 C CA . ASP A 1 184 ? -8.001 4.869 11.380 1.00 90.00 184 ASP A CA 1
ATOM 1527 C C . ASP A 1 184 ? -9.082 3.857 10.982 1.00 90.00 184 ASP A C 1
ATOM 1529 O O . ASP A 1 184 ? -9.518 3.753 9.838 1.00 90.00 184 ASP A O 1
ATOM 1533 N N . TYR A 1 185 ? -9.543 3.088 11.959 1.00 93.06 185 TYR A N 1
ATOM 1534 C CA . TYR A 1 185 ? -10.508 2.015 11.771 1.00 93.06 185 TYR A CA 1
ATOM 1535 C C . TYR A 1 185 ? -11.703 2.233 12.685 1.00 93.06 185 TYR A C 1
ATOM 1537 O O . TYR A 1 185 ? -11.545 2.391 13.892 1.00 93.06 185 TYR A O 1
ATOM 1545 N N . SER A 1 186 ? -12.911 2.179 12.123 1.00 93.69 186 SER A N 1
ATOM 1546 C CA . SER A 1 186 ? -14.150 2.090 12.899 1.00 93.69 186 SER A CA 1
ATOM 1547 C C . SER A 1 186 ? -14.639 0.642 12.892 1.00 93.69 186 SER A C 1
ATOM 1549 O O . SER A 1 186 ? -14.945 0.087 11.835 1.00 93.69 186 SER A O 1
ATOM 1551 N N . ILE A 1 187 ? -14.667 0.018 14.068 1.00 96.12 187 ILE A N 1
ATOM 1552 C CA . ILE A 1 187 ? -14.986 -1.396 14.293 1.00 96.12 187 ILE A CA 1
ATOM 1553 C C . ILE A 1 187 ? -16.273 -1.495 15.116 1.00 96.12 187 ILE A C 1
ATOM 1555 O O . ILE A 1 187 ? -16.453 -0.765 16.091 1.00 96.12 187 ILE A O 1
ATOM 1559 N N . SER A 1 188 ? -17.166 -2.416 14.752 1.00 96.50 188 SER A N 1
ATOM 1560 C CA . SER A 1 188 ? -18.404 -2.657 15.498 1.00 96.50 188 SER A CA 1
ATOM 1561 C C . SER A 1 188 ? -18.928 -4.097 15.380 1.00 96.50 188 SER A C 1
ATOM 1563 O O . SER A 1 188 ? -18.473 -4.875 14.544 1.00 96.50 188 SER A O 1
ATOM 1565 N N . LYS A 1 189 ? -19.920 -4.458 16.202 1.00 96.00 189 LYS A N 1
ATOM 1566 C CA . LYS A 1 189 ? -20.685 -5.718 16.126 1.00 96.00 189 LYS A CA 1
ATOM 1567 C C . LYS A 1 189 ? -21.675 -5.755 14.957 1.00 96.00 189 LYS A C 1
ATOM 1569 O O . LYS A 1 189 ? -22.212 -6.814 14.637 1.00 96.00 189 LYS A O 1
ATOM 1574 N N . TYR A 1 190 ? -21.933 -4.605 14.344 1.00 95.44 190 TYR A N 1
ATOM 1575 C CA . TYR A 1 190 ? -22.972 -4.408 13.347 1.00 95.44 190 TYR A CA 1
ATOM 1576 C C . TYR A 1 190 ? -22.568 -4.978 11.993 1.00 95.44 190 TYR A C 1
ATOM 1578 O O . TYR A 1 190 ? -21.516 -4.648 11.444 1.00 95.44 190 TYR A O 1
ATOM 1586 N N . ARG A 1 191 ? -23.422 -5.829 11.418 1.00 91.00 191 ARG A N 1
ATOM 1587 C CA . ARG A 1 191 ? -23.118 -6.463 10.129 1.00 91.00 191 ARG A CA 1
ATOM 1588 C C . ARG A 1 191 ? -23.206 -5.430 8.995 1.00 91.00 191 ARG A C 1
ATOM 1590 O O . ARG A 1 191 ? -24.251 -4.787 8.871 1.00 91.00 191 ARG A O 1
ATOM 1597 N N . PRO A 1 192 ? -22.205 -5.337 8.095 1.00 88.81 192 PRO A N 1
ATOM 1598 C CA . PRO A 1 192 ? -22.182 -4.345 7.013 1.00 88.81 192 PRO A CA 1
ATOM 1599 C C . PRO A 1 192 ? -23.422 -4.354 6.104 1.00 88.81 192 PRO A C 1
ATOM 1601 O O . PRO A 1 192 ? -23.822 -3.321 5.584 1.00 88.81 192 PRO A O 1
ATOM 1604 N N . GLN A 1 193 ? -24.072 -5.510 5.952 1.00 89.25 193 GLN A N 1
ATOM 1605 C CA . GLN A 1 193 ? -25.281 -5.685 5.137 1.00 89.25 193 GLN A CA 1
ATOM 1606 C C . GLN A 1 193 ? -26.521 -4.919 5.635 1.00 89.25 193 GLN A C 1
ATOM 1608 O O . GLN A 1 193 ? -27.500 -4.822 4.901 1.00 89.25 193 GLN A O 1
ATOM 1613 N N . PHE A 1 194 ? -26.510 -4.414 6.873 1.00 91.75 194 PHE A N 1
ATOM 1614 C CA . PHE A 1 194 ? -27.618 -3.652 7.459 1.00 91.75 194 PHE A CA 1
ATOM 1615 C C . PHE A 1 194 ? -27.315 -2.147 7.556 1.00 91.75 194 PHE A C 1
ATOM 1617 O O . PHE A 1 194 ? -27.939 -1.444 8.350 1.00 91.75 194 PHE A O 1
ATOM 1624 N N . TYR A 1 195 ? -26.369 -1.645 6.761 1.00 88.50 195 TYR A N 1
ATOM 1625 C CA . TYR A 1 195 ? -26.182 -0.210 6.542 1.00 88.50 195 TYR A CA 1
ATOM 1626 C C . TYR A 1 195 ? -26.910 0.232 5.267 1.00 88.50 195 TYR A C 1
ATOM 1628 O O . TYR A 1 195 ? -26.867 -0.458 4.248 1.00 88.50 195 TYR A O 1
ATOM 1636 N N . ASN A 1 196 ? -27.583 1.382 5.318 1.00 87.25 196 ASN A N 1
ATOM 1637 C CA . ASN A 1 196 ? -28.198 1.994 4.137 1.00 87.25 196 ASN A CA 1
ATOM 1638 C C . ASN A 1 196 ? -27.167 2.799 3.310 1.00 87.25 196 ASN A C 1
ATOM 1640 O O . ASN A 1 196 ? -25.997 2.916 3.676 1.00 87.25 196 ASN A O 1
ATOM 1644 N N . SER A 1 197 ? -27.608 3.399 2.200 1.00 84.75 197 SER A N 1
ATOM 1645 C CA . SER A 1 197 ? -26.762 4.244 1.339 1.00 84.75 197 SER A CA 1
ATOM 1646 C C . SER A 1 197 ? -26.199 5.493 2.031 1.00 84.75 197 SER A C 1
ATOM 1648 O O . SER A 1 197 ? -25.233 6.069 1.543 1.00 84.75 197 SER A O 1
ATOM 1650 N N . GLU A 1 198 ? -26.781 5.903 3.158 1.00 82.69 198 GLU A N 1
ATOM 1651 C CA . GLU A 1 198 ? -26.346 7.042 3.978 1.00 82.69 198 GLU A CA 1
ATOM 1652 C C . GLU A 1 198 ? -25.416 6.619 5.130 1.00 82.69 198 GLU A C 1
ATOM 1654 O O . GLU A 1 198 ? -25.057 7.440 5.969 1.00 82.69 198 GLU A O 1
ATOM 1659 N N . ARG A 1 199 ? -24.990 5.345 5.175 1.00 80.25 199 ARG A N 1
ATOM 1660 C CA . ARG A 1 199 ? -24.139 4.766 6.236 1.00 80.25 199 ARG A CA 1
ATOM 1661 C C . ARG A 1 199 ? -24.773 4.787 7.633 1.00 80.25 199 ARG A C 1
ATOM 1663 O O . ARG A 1 199 ? -24.056 4.772 8.642 1.00 80.25 199 ARG A O 1
ATOM 1670 N N . CYS A 1 200 ? -26.101 4.743 7.688 1.00 86.25 200 CYS A N 1
ATOM 1671 C CA . CYS A 1 200 ? -26.881 4.554 8.909 1.00 86.25 200 CYS A CA 1
ATOM 1672 C C . CYS A 1 200 ? -27.218 3.067 9.093 1.00 86.25 200 CYS A C 1
ATOM 1674 O O . CYS A 1 200 ? -27.632 2.403 8.138 1.00 86.25 200 CYS A O 1
ATOM 1676 N N . TYR A 1 201 ? -27.052 2.548 10.314 1.00 91.12 201 TYR A N 1
ATOM 1677 C CA . TYR A 1 201 ? -27.451 1.181 10.663 1.00 91.12 201 TYR A CA 1
ATOM 1678 C C . TYR A 1 201 ? -28.969 1.113 10.849 1.00 91.12 201 TYR A C 1
ATOM 1680 O O . TYR A 1 201 ? -29.527 1.926 11.580 1.00 91.12 201 TYR A O 1
ATOM 1688 N N . ILE A 1 202 ? -29.643 0.169 10.187 1.00 93.50 202 ILE A N 1
ATOM 1689 C CA . ILE A 1 202 ? -31.120 0.143 10.137 1.00 93.50 202 ILE A CA 1
ATOM 1690 C C . ILE A 1 202 ? -31.761 -0.994 10.937 1.00 93.50 202 ILE A C 1
ATOM 1692 O O . ILE A 1 202 ? -32.984 -1.047 11.063 1.00 93.50 202 ILE A O 1
ATOM 1696 N N . ARG A 1 203 ? -30.971 -1.944 11.446 1.00 94.19 203 ARG A N 1
ATOM 1697 C CA . ARG A 1 203 ? -31.501 -3.102 12.174 1.00 94.19 203 ARG A CA 1
ATOM 1698 C C . ARG A 1 203 ? -31.660 -2.771 13.656 1.00 94.19 203 ARG A C 1
ATOM 1700 O O . ARG A 1 203 ? -30.756 -2.209 14.260 1.00 94.19 203 ARG A O 1
ATOM 1707 N N . ASN A 1 204 ? -32.795 -3.160 14.241 1.00 95.25 204 ASN A N 1
ATOM 1708 C CA . ASN A 1 204 ? -33.063 -2.971 15.667 1.00 95.25 204 ASN A CA 1
ATOM 1709 C C . ASN A 1 204 ? -32.203 -3.921 16.518 1.00 95.25 204 ASN A C 1
ATOM 1711 O O . ASN A 1 204 ? -32.544 -5.096 16.683 1.00 95.25 204 ASN A O 1
ATOM 1715 N N . GLU A 1 205 ? -31.102 -3.402 17.048 1.00 95.56 205 GLU A N 1
ATOM 1716 C CA . GLU A 1 205 ? -30.181 -4.090 17.947 1.00 95.56 205 GLU A CA 1
ATOM 1717 C C . GLU A 1 205 ? -29.836 -3.188 19.131 1.00 95.56 205 GLU A C 1
ATOM 1719 O O . GLU A 1 205 ? -29.903 -1.968 19.028 1.00 95.56 205 GLU A O 1
ATOM 1724 N N . TRP A 1 206 ? -29.444 -3.802 20.243 1.00 96.88 206 TRP A N 1
ATOM 1725 C CA . TRP A 1 206 ? -29.014 -3.095 21.444 1.00 96.88 206 TRP A CA 1
ATOM 1726 C C . TRP A 1 206 ? -27.745 -2.276 21.201 1.00 96.88 206 TRP A C 1
ATOM 1728 O O . TRP A 1 206 ? -26.893 -2.665 20.388 1.00 96.88 206 TRP A O 1
ATOM 1738 N N . THR A 1 207 ? -27.616 -1.184 21.947 1.00 95.62 207 THR A N 1
ATOM 1739 C CA . THR A 1 207 ? -26.501 -0.236 21.849 1.00 95.62 207 THR A CA 1
ATOM 1740 C C . THR A 1 207 ? -25.867 0.080 23.201 1.00 95.62 207 THR A C 1
ATOM 1742 O O . THR A 1 207 ? -24.824 0.725 23.223 1.00 95.62 207 THR A O 1
ATOM 1745 N N . SER A 1 208 ? -26.452 -0.401 24.305 1.00 95.62 208 SER A N 1
ATOM 1746 C CA . SER A 1 208 ? -26.043 -0.040 25.664 1.00 95.62 208 SER A CA 1
ATOM 1747 C C . SER A 1 208 ? -26.077 -1.211 26.651 1.00 95.62 208 SER A C 1
ATOM 1749 O O . SER A 1 208 ? -26.852 -2.157 26.495 1.00 95.62 208 SER A O 1
ATOM 1751 N N . ILE A 1 209 ? -25.296 -1.128 27.735 1.00 95.94 209 ILE A N 1
ATOM 1752 C CA . ILE A 1 209 ? -25.433 -2.034 28.892 1.00 95.94 209 ILE A CA 1
ATOM 1753 C C . ILE A 1 209 ? -26.825 -1.963 29.523 1.00 95.94 209 ILE A C 1
ATOM 1755 O O . ILE A 1 209 ? -27.360 -2.972 29.986 1.00 95.94 209 ILE A O 1
ATOM 1759 N N . PHE A 1 210 ? -27.459 -0.792 29.474 1.00 96.12 210 PHE A N 1
ATOM 1760 C CA . PHE A 1 210 ? -28.801 -0.575 30.007 1.00 96.12 210 PHE A CA 1
ATOM 1761 C C . PHE A 1 210 ? -29.901 -1.206 29.140 1.00 96.12 210 PHE A C 1
ATOM 1763 O O . PHE A 1 210 ? -31.085 -1.112 29.473 1.00 96.12 210 PHE A O 1
ATOM 1770 N N . ASP A 1 211 ? -29.539 -1.852 28.027 1.00 97.56 211 ASP A N 1
ATOM 1771 C CA . ASP A 1 211 ? -30.457 -2.623 27.191 1.00 97.56 211 ASP A CA 1
ATOM 1772 C C . ASP A 1 211 ? -30.608 -4.082 27.621 1.00 97.56 211 ASP A C 1
ATOM 1774 O O . ASP A 1 211 ? -31.463 -4.791 27.082 1.00 97.56 211 ASP A O 1
ATOM 1778 N N . ILE A 1 212 ? -29.808 -4.552 28.582 1.00 97.62 212 ILE A N 1
ATOM 1779 C CA . ILE A 1 212 ? -29.926 -5.914 29.105 1.00 97.62 212 ILE A CA 1
ATOM 1780 C C . ILE A 1 212 ? -31.355 -6.136 29.628 1.00 97.62 212 ILE A C 1
ATOM 1782 O O . ILE A 1 212 ? -31.890 -5.356 30.412 1.00 97.62 212 ILE A O 1
ATOM 1786 N N . GLY A 1 213 ? -31.987 -7.215 29.165 1.00 97.69 213 GLY A N 1
ATOM 1787 C CA . GLY A 1 213 ? -33.380 -7.560 29.451 1.00 97.69 213 GLY A CA 1
ATOM 1788 C C . GLY A 1 213 ? -34.410 -6.980 28.472 1.00 97.69 213 GLY A C 1
ATOM 1789 O O . GLY A 1 213 ? -35.573 -7.380 28.531 1.00 97.69 213 GLY A O 1
ATOM 1790 N N . LYS A 1 214 ? -34.023 -6.091 27.545 1.00 98.19 214 LYS A N 1
ATOM 1791 C CA . LYS A 1 214 ? -34.915 -5.569 26.492 1.00 98.19 214 LYS A CA 1
ATOM 1792 C C . LYS A 1 214 ? -34.944 -6.490 25.264 1.00 98.19 214 LYS A C 1
ATOM 1794 O O . LYS A 1 214 ? -34.032 -7.286 25.044 1.00 98.19 214 LYS A O 1
ATOM 1799 N N . SER A 1 215 ? -36.007 -6.378 24.461 1.00 97.62 215 SER A N 1
ATOM 1800 C CA . SER A 1 215 ? -36.226 -7.177 23.246 1.00 97.62 215 SER A CA 1
ATOM 1801 C C . SER A 1 215 ? -35.789 -6.437 21.980 1.00 97.62 215 SER A C 1
ATOM 1803 O O . SER A 1 215 ? -36.171 -5.290 21.760 1.00 97.62 215 SER A O 1
ATOM 1805 N N . PHE A 1 216 ? -35.079 -7.146 21.107 1.00 97.00 216 PHE A N 1
ATOM 1806 C CA . PHE A 1 216 ? -34.542 -6.672 19.830 1.00 97.00 216 PHE A CA 1
ATOM 1807 C C . PHE A 1 216 ? -34.865 -7.661 18.702 1.00 97.00 216 PHE A C 1
ATOM 1809 O O . PHE A 1 216 ? -35.584 -8.640 18.911 1.00 97.00 216 PHE A O 1
ATOM 1816 N N . ALA A 1 217 ? -34.339 -7.424 17.495 1.00 93.56 217 ALA A N 1
ATOM 1817 C CA . ALA A 1 217 ? -34.586 -8.288 16.336 1.00 93.56 217 ALA A CA 1
ATOM 1818 C C . ALA A 1 217 ? -34.138 -9.750 16.545 1.00 93.56 217 ALA A C 1
ATOM 1820 O O . ALA A 1 217 ? -34.750 -10.653 15.982 1.00 93.56 217 ALA A O 1
ATOM 1821 N N . ASP A 1 218 ? -33.099 -9.976 17.355 1.00 90.06 218 ASP A N 1
ATOM 1822 C CA . ASP A 1 218 ? -32.545 -11.305 17.659 1.00 90.06 218 ASP A CA 1
ATOM 1823 C C . ASP A 1 218 ? -33.060 -11.897 18.989 1.00 90.06 218 ASP A C 1
ATOM 1825 O O . ASP A 1 218 ? -32.554 -12.914 19.458 1.00 90.06 218 ASP A O 1
ATOM 1829 N N . GLY A 1 219 ? -34.080 -11.281 19.598 1.00 94.94 219 GLY A N 1
ATOM 1830 C CA . GLY A 1 219 ? -34.645 -11.695 20.884 1.00 94.94 219 GLY A CA 1
ATOM 1831 C C . GLY A 1 219 ? -34.232 -10.789 22.044 1.00 94.94 219 GLY A C 1
ATOM 1832 O O . GLY A 1 219 ? -33.922 -9.613 21.854 1.00 94.94 219 GLY A O 1
ATOM 1833 N N . ILE A 1 220 ? -34.283 -11.323 23.265 1.00 97.81 220 ILE A N 1
ATOM 1834 C CA . ILE A 1 220 ? -33.968 -10.577 24.491 1.00 97.81 220 ILE A CA 1
ATOM 1835 C C . ILE A 1 220 ? -32.451 -10.544 24.702 1.00 97.81 220 ILE A C 1
ATOM 1837 O O . ILE A 1 220 ? -31.804 -11.591 24.662 1.00 97.81 220 ILE A O 1
ATOM 1841 N N . LEU A 1 221 ? -31.886 -9.362 24.972 1.00 98.25 221 LEU A N 1
ATOM 1842 C CA . LEU A 1 221 ? -30.475 -9.241 25.344 1.00 98.25 221 LEU A CA 1
ATOM 1843 C C . LEU A 1 221 ? -30.244 -9.827 26.743 1.00 98.25 221 LEU A C 1
ATOM 1845 O O . LEU A 1 221 ? -30.760 -9.306 27.732 1.00 98.25 221 LEU A O 1
ATOM 1849 N N . THR A 1 222 ? -29.440 -10.884 26.836 1.00 98.19 222 THR A N 1
ATOM 1850 C CA . THR A 1 222 ? -29.011 -11.470 28.112 1.00 98.19 222 THR A CA 1
ATOM 1851 C C . THR A 1 222 ? -27.669 -10.894 28.569 1.00 98.19 222 THR A C 1
ATOM 1853 O O . THR A 1 222 ? -26.873 -10.419 27.758 1.00 98.19 222 THR A O 1
ATOM 1856 N N . GLU A 1 223 ? -27.385 -10.986 29.873 1.00 97.81 223 GLU A N 1
ATOM 1857 C CA . GLU A 1 223 ? -26.069 -10.633 30.433 1.00 97.81 223 GLU A CA 1
ATOM 1858 C C . GLU A 1 223 ? -24.938 -11.448 29.784 1.00 97.81 223 GLU A C 1
ATOM 1860 O O . GLU A 1 223 ? -23.876 -10.910 29.483 1.00 97.81 223 GLU A O 1
ATOM 1865 N N . GLU A 1 224 ? -25.179 -12.734 29.509 1.00 97.94 224 GLU A N 1
ATOM 1866 C CA . GLU A 1 224 ? -24.204 -13.620 28.864 1.00 97.94 224 GLU A CA 1
ATOM 1867 C C . GLU A 1 224 ? -23.850 -13.160 27.445 1.00 97.94 224 GLU A C 1
ATOM 1869 O O . GLU A 1 224 ? -22.670 -13.109 27.091 1.00 97.94 224 GLU A O 1
ATOM 1874 N N . GLU A 1 225 ? -24.847 -12.795 26.632 1.00 97.62 225 GLU A N 1
ATOM 1875 C CA . GLU A 1 225 ? -24.595 -12.324 25.267 1.00 97.62 225 GLU A CA 1
ATOM 1876 C C . GLU A 1 225 ? -23.914 -10.949 25.275 1.00 97.62 225 GLU A C 1
ATOM 1878 O O . GLU A 1 225 ? -22.975 -10.733 24.507 1.00 97.62 225 GLU A O 1
ATOM 1883 N N . TYR A 1 226 ? -24.301 -10.056 26.194 1.00 97.69 226 TYR A N 1
ATOM 1884 C CA . TYR A 1 226 ? -23.621 -8.774 26.388 1.00 97.69 226 TYR A CA 1
ATOM 1885 C C . TYR A 1 226 ? -22.126 -8.968 26.690 1.00 97.69 226 TYR A C 1
ATOM 1887 O O . TYR A 1 226 ? -21.267 -8.444 25.976 1.00 97.69 226 TYR A O 1
ATOM 1895 N N . ILE A 1 227 ? -21.800 -9.785 27.701 1.00 97.62 227 ILE A N 1
ATOM 1896 C CA . ILE A 1 227 ? -20.416 -10.056 28.128 1.00 97.62 227 ILE A CA 1
ATOM 1897 C C . ILE A 1 227 ? -19.614 -10.720 27.005 1.00 97.62 227 ILE A C 1
ATOM 1899 O O . ILE A 1 227 ? -18.435 -10.413 26.796 1.00 97.62 227 ILE A O 1
ATOM 1903 N N . LYS A 1 228 ? -20.239 -11.624 26.249 1.00 98.06 228 LYS A N 1
ATOM 1904 C CA . LYS A 1 228 ? -19.609 -12.294 25.110 1.00 98.06 228 LYS A CA 1
ATOM 1905 C C . LYS A 1 228 ? -19.243 -11.310 24.003 1.00 98.06 228 LYS A C 1
ATOM 1907 O O . LYS A 1 228 ? -18.146 -11.416 23.455 1.00 98.06 228 LYS A O 1
ATOM 1912 N N . ILE A 1 229 ? -20.120 -10.363 23.665 1.00 97.81 229 ILE A N 1
ATOM 1913 C CA . ILE A 1 229 ? -19.806 -9.339 22.663 1.00 97.81 229 ILE A CA 1
ATOM 1914 C C . ILE A 1 229 ? -18.765 -8.353 23.193 1.00 97.81 229 ILE A C 1
ATOM 1916 O O . ILE A 1 229 ? -17.784 -8.112 22.497 1.00 97.81 229 ILE A O 1
ATOM 1920 N N . GLU A 1 230 ? -18.893 -7.868 24.430 1.00 97.88 230 GLU A N 1
ATOM 1921 C CA . GLU A 1 230 ? -17.876 -7.026 25.079 1.00 97.88 230 GLU A CA 1
ATOM 1922 C C . GLU A 1 230 ? -16.484 -7.670 25.006 1.00 97.88 230 GLU A C 1
ATOM 1924 O O . GLU A 1 230 ? -15.513 -7.036 24.590 1.00 97.88 230 GLU A O 1
ATOM 1929 N N . THR A 1 231 ? -16.388 -8.961 25.331 1.00 98.12 231 THR A N 1
ATOM 1930 C CA . THR A 1 231 ? -15.117 -9.698 25.313 1.00 98.12 231 THR A CA 1
ATOM 1931 C C . THR A 1 231 ? -14.457 -9.679 23.932 1.00 98.12 231 THR A C 1
ATOM 1933 O O . THR A 1 231 ? -13.234 -9.582 23.847 1.00 98.12 231 THR A O 1
ATOM 1936 N N . LYS A 1 232 ? -15.239 -9.703 22.844 1.00 98.50 232 LYS A N 1
ATOM 1937 C CA . LYS A 1 232 ? -14.710 -9.611 21.471 1.00 98.50 232 LYS A CA 1
ATOM 1938 C C . LYS A 1 232 ? -14.089 -8.248 21.174 1.00 98.50 232 LYS A C 1
ATOM 1940 O O . LYS A 1 232 ? -13.045 -8.194 20.522 1.00 98.50 232 LYS A O 1
ATOM 1945 N N . TYR A 1 233 ? -14.702 -7.161 21.646 1.00 98.44 233 TYR A N 1
ATOM 1946 C CA . TYR A 1 233 ? -14.151 -5.809 21.487 1.00 98.44 233 TYR A CA 1
ATOM 1947 C C . TYR A 1 233 ? -12.839 -5.669 22.244 1.00 98.44 233 TYR A C 1
ATOM 1949 O O . TYR A 1 233 ? -11.829 -5.279 21.660 1.00 98.44 233 TYR A O 1
ATOM 1957 N N . ILE A 1 234 ? -12.839 -6.068 23.518 1.00 98.19 234 ILE A N 1
ATOM 1958 C CA . ILE A 1 234 ? -11.647 -6.010 24.362 1.00 98.19 234 ILE A CA 1
ATOM 1959 C C . ILE A 1 234 ? -10.518 -6.861 23.771 1.00 98.19 234 ILE A C 1
ATOM 1961 O O . ILE A 1 234 ? -9.397 -6.376 23.632 1.00 98.19 234 ILE A O 1
ATOM 1965 N N . ALA A 1 235 ? -10.805 -8.098 23.351 1.00 98.19 235 ALA A N 1
ATOM 1966 C CA . ALA A 1 235 ? -9.812 -8.969 22.724 1.00 98.19 235 ALA A CA 1
ATOM 1967 C C . ALA A 1 235 ? -9.222 -8.347 21.449 1.00 98.19 235 ALA A C 1
ATOM 1969 O O . ALA A 1 235 ? -8.005 -8.351 21.276 1.00 98.19 235 ALA A O 1
ATOM 1970 N N . THR A 1 236 ? -10.066 -7.753 20.598 1.00 98.56 236 THR A N 1
ATOM 1971 C CA . THR A 1 236 ? -9.635 -7.085 19.360 1.00 98.56 236 THR A CA 1
ATOM 1972 C C . THR A 1 236 ? -8.721 -5.896 19.649 1.00 98.56 236 THR A C 1
ATOM 1974 O O . THR A 1 236 ? -7.645 -5.801 19.062 1.00 98.56 236 THR A O 1
ATOM 1977 N N . ALA A 1 237 ? -9.100 -5.017 20.582 1.00 98.31 237 ALA A N 1
ATOM 1978 C CA . ALA A 1 237 ? -8.294 -3.854 20.950 1.00 98.31 237 ALA A CA 1
ATOM 1979 C C . ALA A 1 237 ? -6.923 -4.256 21.520 1.00 98.31 237 ALA A C 1
ATOM 1981 O O . ALA A 1 237 ? -5.895 -3.722 21.103 1.00 98.31 237 ALA A O 1
ATOM 1982 N N . ILE A 1 238 ? -6.894 -5.228 22.440 1.00 98.38 238 ILE A N 1
ATOM 1983 C CA . ILE A 1 238 ? -5.655 -5.698 23.076 1.00 98.38 238 ILE A CA 1
ATOM 1984 C C . ILE A 1 238 ? -4.744 -6.409 22.076 1.00 98.38 238 ILE A C 1
ATOM 1986 O O . ILE A 1 238 ? -3.529 -6.210 22.104 1.00 98.38 238 ILE A O 1
ATOM 1990 N N . GLU A 1 239 ? -5.305 -7.227 21.186 1.00 98.25 239 GLU A N 1
ATOM 1991 C CA . GLU A 1 239 ? -4.524 -7.920 20.168 1.00 98.25 239 GLU A CA 1
ATOM 1992 C C . GLU A 1 239 ? -3.886 -6.941 19.176 1.00 98.25 239 GLU A C 1
ATOM 1994 O O . GLU A 1 239 ? -2.686 -7.036 18.909 1.00 98.25 239 GLU A O 1
ATOM 1999 N N . LEU A 1 240 ? -4.647 -5.955 18.692 1.00 98.31 240 LEU A N 1
ATOM 2000 C CA . LEU A 1 240 ? -4.120 -4.924 17.799 1.00 98.31 240 LEU A CA 1
ATOM 2001 C C . LEU A 1 240 ? -3.057 -4.060 18.486 1.00 98.31 240 LEU A C 1
ATOM 2003 O O . LEU A 1 240 ? -2.023 -3.781 17.880 1.00 98.31 240 LEU A O 1
ATOM 2007 N N . ALA A 1 241 ? -3.254 -3.699 19.758 1.00 98.25 241 ALA A N 1
ATOM 2008 C CA . ALA A 1 241 ? -2.251 -2.971 20.534 1.00 98.25 241 ALA A CA 1
ATOM 2009 C C . ALA A 1 241 ? -0.952 -3.780 20.674 1.00 98.25 241 ALA A C 1
ATOM 2011 O O . ALA A 1 241 ? 0.145 -3.242 20.506 1.00 98.25 241 ALA A O 1
ATOM 2012 N N . ARG A 1 242 ? -1.068 -5.087 20.942 1.00 97.94 242 ARG A N 1
ATOM 2013 C CA . ARG A 1 242 ? 0.075 -5.999 21.063 1.00 97.94 242 ARG A CA 1
ATOM 2014 C C . ARG A 1 242 ? 0.833 -6.134 19.744 1.00 97.94 242 ARG A C 1
ATOM 2016 O O . ARG A 1 242 ? 2.059 -6.076 19.753 1.00 97.94 242 ARG A O 1
ATOM 2023 N N . LEU A 1 243 ? 0.129 -6.270 18.619 1.00 97.44 243 LEU A N 1
ATOM 2024 C CA . LEU A 1 243 ? 0.748 -6.342 17.290 1.00 97.44 243 LEU A CA 1
ATOM 2025 C C . LEU A 1 243 ? 1.396 -5.025 16.858 1.00 97.44 243 LEU A C 1
ATOM 2027 O O . LEU A 1 243 ? 2.431 -5.052 16.199 1.00 97.44 243 LEU A O 1
ATOM 2031 N N . ALA A 1 244 ? 0.854 -3.882 17.287 1.00 95.25 244 ALA A N 1
ATOM 2032 C CA . ALA A 1 244 ? 1.506 -2.581 17.125 1.00 95.25 244 ALA A CA 1
ATOM 2033 C C . ALA A 1 244 ? 2.790 -2.438 17.976 1.00 95.25 244 ALA A C 1
ATOM 2035 O O . ALA A 1 244 ? 3.512 -1.449 17.857 1.00 95.25 244 ALA A O 1
ATOM 2036 N N . GLY A 1 245 ? 3.091 -3.413 18.841 1.00 96.94 245 GLY A N 1
ATOM 2037 C CA . GLY A 1 245 ? 4.270 -3.428 19.705 1.00 96.94 245 GLY A CA 1
ATOM 2038 C C . GLY A 1 245 ? 4.056 -2.777 21.071 1.00 96.94 245 GLY A C 1
ATOM 2039 O O . GLY A 1 245 ? 5.022 -2.592 21.810 1.00 96.94 245 GLY A O 1
ATOM 2040 N N . CYS A 1 246 ? 2.817 -2.439 21.443 1.00 97.44 246 CYS A N 1
ATOM 2041 C CA . CYS A 1 246 ? 2.538 -1.868 22.756 1.00 97.44 246 CYS A CA 1
ATOM 2042 C C . CYS A 1 246 ? 2.758 -2.912 23.860 1.00 97.44 246 CYS A C 1
ATOM 2044 O O . CYS A 1 246 ? 2.373 -4.071 23.734 1.00 97.44 246 CYS A O 1
ATOM 2046 N N . THR A 1 247 ? 3.320 -2.478 24.987 1.00 97.25 247 THR A N 1
ATOM 2047 C CA . THR A 1 247 ? 3.367 -3.252 26.246 1.00 97.25 247 THR A CA 1
ATOM 2048 C C . THR A 1 247 ? 2.492 -2.629 27.337 1.00 97.25 247 THR A C 1
ATOM 2050 O O . THR A 1 247 ? 2.082 -3.302 28.283 1.00 97.25 247 THR A O 1
ATOM 2053 N N . TYR A 1 248 ? 2.157 -1.350 27.176 1.00 98.00 248 TYR A N 1
ATOM 2054 C CA . TYR A 1 248 ? 1.238 -0.574 27.998 1.00 98.00 248 TYR A CA 1
ATOM 2055 C C . TYR A 1 248 ? 0.510 0.446 27.111 1.00 98.00 248 TYR A C 1
ATOM 2057 O O . TYR A 1 248 ? 0.989 0.775 26.022 1.00 98.00 248 TYR A O 1
ATOM 2065 N N . LEU A 1 249 ? -0.611 0.974 27.597 1.00 98.38 249 LEU A N 1
ATOM 2066 C CA . LEU A 1 249 ? -1.291 2.140 27.031 1.00 98.38 249 LEU A CA 1
ATOM 2067 C C . LEU A 1 249 ? -1.334 3.267 28.064 1.00 98.38 249 LEU A C 1
ATOM 2069 O O . LEU A 1 249 ? -1.249 3.033 29.270 1.00 98.38 249 LEU A O 1
ATOM 2073 N N . THR A 1 250 ? -1.441 4.504 27.594 1.00 98.06 250 THR A N 1
ATOM 2074 C CA . THR A 1 250 ? -1.616 5.686 28.439 1.00 98.06 250 THR A CA 1
ATOM 2075 C C . THR A 1 250 ? -3.015 6.250 28.257 1.00 98.06 250 THR A C 1
ATOM 2077 O O . THR A 1 250 ? -3.456 6.436 27.125 1.00 98.06 250 THR A O 1
ATOM 2080 N N . VAL A 1 251 ? -3.690 6.582 29.357 1.00 97.81 251 VAL A N 1
ATOM 2081 C CA . VAL A 1 251 ? -4.947 7.344 29.331 1.00 97.81 251 VAL A CA 1
ATOM 2082 C C . VAL A 1 251 ? -4.630 8.778 28.892 1.00 97.81 251 VAL A C 1
ATOM 2084 O O . VAL A 1 251 ? -4.242 9.627 29.694 1.00 97.81 251 VAL A O 1
ATOM 2087 N N . SER A 1 252 ? -4.707 9.053 27.592 1.00 91.81 252 SER A N 1
ATOM 2088 C CA . SER A 1 252 ? -4.367 10.361 27.010 1.00 91.81 252 SER A CA 1
ATOM 2089 C C . SER A 1 252 ? -5.420 11.434 27.280 1.00 91.81 252 SER A C 1
ATOM 2091 O O . SER A 1 252 ? -5.079 12.617 27.419 1.00 91.81 252 SER A O 1
ATOM 2093 N N . TYR A 1 253 ? -6.677 11.010 27.372 1.00 94.75 253 TYR A N 1
ATOM 2094 C CA . TYR A 1 253 ? -7.838 11.843 27.648 1.00 94.75 253 TYR A CA 1
ATOM 2095 C C . TYR A 1 253 ? -8.853 11.038 28.463 1.00 94.75 253 TYR A C 1
ATOM 2097 O O . TYR A 1 253 ? -8.947 9.824 28.283 1.00 94.75 253 TYR A O 1
ATOM 2105 N N . ILE A 1 254 ? -9.575 11.718 29.350 1.00 95.00 254 ILE A N 1
ATOM 2106 C CA . ILE A 1 254 ? -10.698 11.176 30.111 1.00 95.00 254 ILE A CA 1
ATOM 2107 C C . ILE A 1 254 ? -11.675 12.307 30.440 1.00 95.00 254 ILE A C 1
ATOM 2109 O O . ILE A 1 254 ? -11.239 13.424 30.736 1.00 95.00 254 ILE A O 1
ATOM 2113 N N . GLU A 1 255 ? -12.965 12.007 30.365 1.00 90.56 255 GLU A N 1
ATOM 2114 C CA . GLU A 1 255 ? -14.067 12.870 30.779 1.00 90.56 255 GLU A CA 1
ATOM 2115 C C . GLU A 1 255 ? -14.637 12.417 32.132 1.00 90.56 255 GLU A C 1
ATOM 2117 O O . GLU A 1 255 ? -14.662 11.222 32.434 1.00 90.56 255 GLU A O 1
ATOM 2122 N N . GLY A 1 256 ? -15.105 13.384 32.927 1.00 82.38 256 GLY A N 1
ATOM 2123 C CA . GLY A 1 256 ? -15.620 13.163 34.279 1.00 82.38 256 GLY A CA 1
ATOM 2124 C C . GLY A 1 256 ? -14.522 13.119 35.343 1.00 82.38 256 GLY A C 1
ATOM 2125 O O . GLY A 1 256 ? -13.348 12.865 35.052 1.00 82.38 256 GLY A O 1
ATOM 2126 N N . ASP A 1 257 ? -14.899 13.407 36.588 1.00 84.56 257 ASP A N 1
ATOM 2127 C CA . ASP A 1 257 ? -14.021 13.183 37.735 1.00 84.56 257 ASP A CA 1
ATOM 2128 C C . ASP A 1 257 ? -14.203 11.770 38.313 1.00 84.56 257 ASP A C 1
ATOM 2130 O O . ASP A 1 257 ? -15.119 11.033 37.952 1.00 84.56 257 ASP A O 1
ATOM 2134 N N . SER A 1 258 ? -13.305 11.347 39.205 1.00 86.56 258 SER A N 1
ATOM 2135 C CA . SER A 1 258 ? -13.346 9.985 39.749 1.00 86.56 258 SER A CA 1
ATOM 2136 C C . SER A 1 258 ? -14.632 9.675 40.524 1.00 86.56 258 SER A C 1
ATOM 2138 O O . SER A 1 258 ? -14.986 8.508 40.653 1.00 86.56 258 SER A O 1
ATOM 2140 N N . THR A 1 259 ? -15.312 10.689 41.066 1.00 90.62 259 THR A N 1
ATOM 2141 C CA . THR A 1 259 ? -16.578 10.521 41.789 1.00 90.62 259 THR A CA 1
ATOM 2142 C C . THR A 1 259 ? -17.688 10.182 40.803 1.00 90.62 259 THR A C 1
ATOM 2144 O O . THR A 1 259 ? -18.353 9.165 40.983 1.00 90.62 259 THR A O 1
ATOM 2147 N N . ASP A 1 260 ? -17.801 10.940 39.708 1.00 92.56 260 ASP A N 1
ATOM 2148 C CA . ASP A 1 260 ? -18.797 10.700 38.652 1.00 92.56 260 ASP A CA 1
ATOM 2149 C C . ASP A 1 260 ? -18.642 9.306 38.022 1.00 92.56 260 ASP A C 1
ATOM 2151 O O . ASP A 1 260 ? -19.620 8.598 37.762 1.00 92.56 260 ASP A O 1
ATOM 2155 N N . ILE A 1 261 ? -17.394 8.882 37.803 1.00 94.38 261 ILE A N 1
ATOM 2156 C CA . ILE A 1 261 ? -17.084 7.565 37.231 1.00 94.38 261 ILE A CA 1
ATOM 2157 C C . ILE A 1 261 ? -17.470 6.453 38.216 1.00 94.38 261 ILE A C 1
ATOM 2159 O O . ILE A 1 261 ? -18.044 5.437 37.818 1.00 94.38 261 ILE A O 1
ATOM 2163 N N . VAL A 1 262 ? -17.178 6.631 39.508 1.00 95.94 262 VAL A N 1
ATOM 2164 C CA . VAL A 1 262 ? -17.557 5.67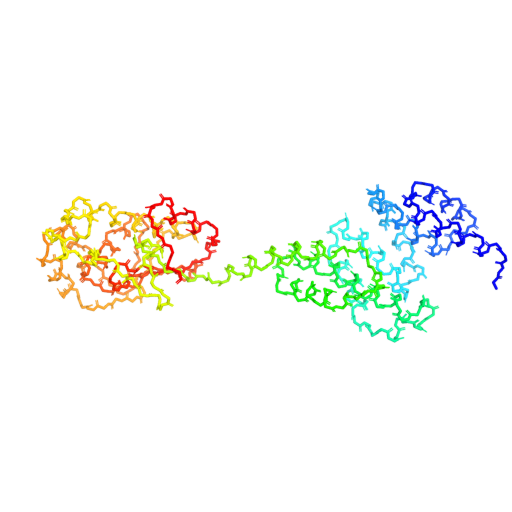7 40.562 1.00 95.94 262 VAL A CA 1
ATOM 2165 C C . VAL A 1 262 ? -19.078 5.580 40.700 1.00 95.94 262 VAL A C 1
ATOM 2167 O O . VAL A 1 262 ? -19.606 4.471 40.800 1.00 95.94 262 VAL A O 1
ATOM 2170 N N . ASP A 1 263 ? -19.792 6.700 40.646 1.00 95.06 263 ASP A N 1
ATOM 2171 C CA . ASP A 1 263 ? -21.256 6.721 40.684 1.00 95.06 263 ASP A CA 1
ATOM 2172 C C . ASP A 1 263 ? -21.857 6.026 39.455 1.00 95.06 263 ASP A C 1
ATOM 2174 O O . ASP A 1 263 ? -22.771 5.205 39.584 1.00 95.06 263 ASP A O 1
ATOM 2178 N N . SER A 1 264 ? -21.273 6.248 38.276 1.00 94.38 264 SER A N 1
ATOM 2179 C CA . SER A 1 264 ? -21.654 5.553 37.042 1.00 94.38 264 SER A CA 1
ATOM 2180 C C . SER A 1 264 ? -21.418 4.042 37.140 1.00 94.38 264 SER A C 1
ATOM 2182 O O . SER A 1 264 ? -22.271 3.251 36.733 1.00 94.38 264 SER A O 1
ATOM 2184 N N . VAL A 1 265 ? -20.320 3.605 37.765 1.00 96.19 265 VAL A N 1
ATOM 2185 C CA . VAL A 1 265 ? -20.078 2.185 38.071 1.00 96.19 265 VAL A CA 1
ATOM 2186 C C . VAL A 1 265 ? -21.134 1.620 39.027 1.00 96.19 265 VAL A C 1
ATOM 2188 O O . VAL A 1 265 ? -21.621 0.510 38.815 1.00 96.19 265 VAL A O 1
ATOM 2191 N N . ASN A 1 266 ? -21.536 2.367 40.052 1.00 95.69 266 ASN A N 1
ATOM 2192 C CA . ASN A 1 266 ? -22.547 1.918 41.015 1.00 95.69 266 ASN A CA 1
ATOM 2193 C C . ASN A 1 266 ? -23.969 1.855 40.425 1.00 95.69 266 ASN A C 1
ATOM 2195 O O . ASN A 1 266 ? -24.853 1.236 41.018 1.00 95.69 266 ASN A O 1
ATOM 2199 N N . SER A 1 267 ? -24.203 2.456 39.253 1.00 94.38 267 SER A N 1
ATOM 2200 C CA . SER A 1 267 ? -25.513 2.449 38.588 1.00 94.38 267 SER A CA 1
ATOM 2201 C C . SER A 1 267 ? -25.928 1.077 38.036 1.00 94.38 267 SER A C 1
ATOM 2203 O O . SER A 1 267 ? -27.116 0.839 37.807 1.00 94.38 267 SER A O 1
ATOM 2205 N N . HIS A 1 268 ? -24.978 0.152 37.835 1.00 95.06 268 HIS A N 1
ATOM 2206 C CA . HIS A 1 268 ? -25.252 -1.149 37.229 1.00 95.06 268 HIS A CA 1
ATOM 2207 C C . HIS A 1 268 ? -24.454 -2.285 37.884 1.00 95.06 268 HIS A C 1
ATOM 2209 O O . HIS A 1 268 ? -23.225 -2.277 37.911 1.00 95.06 268 HIS A O 1
ATOM 2215 N N . LYS A 1 269 ? -25.146 -3.345 38.329 1.00 94.69 269 LYS A N 1
ATOM 2216 C CA . LYS A 1 269 ? -24.556 -4.453 39.112 1.00 94.69 269 LYS A CA 1
ATOM 2217 C C . LYS A 1 269 ? -23.342 -5.131 38.460 1.00 94.69 269 LYS A C 1
ATOM 2219 O O . LYS A 1 269 ? -22.434 -5.564 39.163 1.00 94.69 269 LYS A O 1
ATOM 2224 N N . LEU A 1 270 ? -23.311 -5.227 37.124 1.00 94.56 270 LEU A N 1
ATOM 2225 C CA . LEU A 1 270 ? -22.189 -5.843 36.402 1.00 94.56 270 LEU A CA 1
ATOM 2226 C C . LEU A 1 270 ? -20.897 -5.028 36.531 1.00 94.56 270 LEU A C 1
ATOM 2228 O O . LEU A 1 270 ? -19.815 -5.586 36.358 1.00 94.56 270 LEU A O 1
ATOM 2232 N N . ASN A 1 271 ? -20.996 -3.731 36.828 1.00 96.44 271 ASN A N 1
ATOM 2233 C CA . ASN A 1 271 ? -19.865 -2.810 36.860 1.00 96.44 271 ASN A CA 1
ATOM 2234 C C . ASN A 1 271 ? -19.153 -2.809 38.209 1.00 96.44 271 ASN A C 1
ATOM 2236 O O . ASN A 1 271 ? -18.010 -2.377 38.262 1.00 96.44 271 ASN A O 1
ATOM 2240 N N . HIS A 1 272 ? -19.755 -3.346 39.277 1.00 95.25 272 HIS A N 1
ATOM 2241 C CA . HIS A 1 272 ? -19.173 -3.318 40.627 1.00 95.25 272 HIS A CA 1
ATOM 2242 C C . HIS A 1 272 ? -17.762 -3.926 40.702 1.00 95.25 272 HIS A C 1
ATOM 2244 O O . HIS A 1 272 ? -16.961 -3.532 41.546 1.00 95.25 272 HIS A O 1
ATOM 2250 N N . VAL A 1 273 ? -17.431 -4.852 39.797 1.00 95.62 273 VAL A N 1
ATOM 2251 C CA . VAL A 1 273 ? -16.085 -5.437 39.684 1.00 95.62 273 VAL A CA 1
ATOM 2252 C C . VAL A 1 273 ? -15.013 -4.429 39.242 1.00 95.62 273 VAL A C 1
ATOM 2254 O O . VAL A 1 273 ? -13.836 -4.669 39.472 1.00 95.62 273 VAL A O 1
ATOM 2257 N N . LEU A 1 274 ? -15.406 -3.300 38.645 1.00 96.94 274 LEU A N 1
ATOM 2258 C CA . LEU A 1 274 ? -14.528 -2.256 38.103 1.00 96.94 274 LEU A CA 1
ATOM 2259 C C . LEU A 1 274 ? -14.321 -1.080 39.073 1.00 96.94 274 LEU A C 1
ATOM 2261 O O . LEU A 1 274 ? -13.720 -0.074 38.698 1.00 96.94 274 LEU A O 1
ATOM 2265 N N . ILE A 1 275 ? -14.817 -1.173 40.313 1.00 96.56 275 ILE A N 1
ATOM 2266 C CA . ILE A 1 275 ? -14.822 -0.054 41.268 1.00 96.56 275 ILE A CA 1
ATOM 2267 C C . ILE A 1 275 ? -13.413 0.473 41.580 1.00 96.56 275 ILE A C 1
ATOM 2269 O O . ILE A 1 275 ? -13.208 1.680 41.688 1.00 96.56 275 ILE A O 1
ATOM 2273 N N . GLU A 1 276 ? -12.418 -0.411 41.677 1.00 96.25 276 GLU A N 1
ATOM 2274 C CA . GLU A 1 276 ? -11.032 -0.006 41.934 1.00 96.25 276 GLU A CA 1
ATOM 2275 C C . GLU A 1 276 ? -10.391 0.625 40.690 1.00 96.25 276 GLU A C 1
ATOM 2277 O O . GLU A 1 276 ? -9.650 1.604 40.800 1.00 96.25 276 GLU A O 1
ATOM 2282 N N . ASN A 1 277 ? -10.736 0.153 39.488 1.00 96.69 277 ASN A N 1
ATOM 2283 C CA . ASN A 1 277 ? -10.321 0.791 38.237 1.00 96.69 277 ASN A CA 1
ATOM 2284 C C . ASN A 1 277 ? -10.921 2.200 38.113 1.00 96.69 277 ASN A C 1
ATOM 2286 O O . ASN A 1 277 ? -10.211 3.131 37.747 1.00 96.69 277 ASN A O 1
ATOM 2290 N N . ALA A 1 278 ? -12.192 2.383 38.483 1.00 96.56 278 ALA A N 1
ATOM 2291 C CA . ALA A 1 278 ? -12.869 3.681 38.464 1.00 96.56 278 ALA A CA 1
ATOM 2292 C C . ALA A 1 278 ? -12.242 4.702 39.427 1.00 96.56 278 ALA A C 1
ATOM 2294 O O . ALA A 1 278 ? -12.101 5.870 39.080 1.00 96.56 278 ALA A O 1
ATOM 2295 N N . LYS A 1 279 ? -11.797 4.264 40.611 1.00 95.75 279 LYS A N 1
ATOM 2296 C CA . LYS A 1 279 ? -11.088 5.133 41.569 1.00 95.75 279 LYS A CA 1
ATOM 2297 C C . LYS A 1 279 ? -9.690 5.541 41.104 1.00 95.75 279 LYS A C 1
ATOM 2299 O O . LYS A 1 279 ? -9.169 6.554 41.560 1.00 95.75 279 LYS A O 1
ATOM 2304 N N . THR A 1 280 ? -9.049 4.721 40.272 1.00 95.38 280 THR A N 1
ATOM 2305 C CA . THR A 1 280 ? -7.629 4.881 39.915 1.00 95.38 280 THR A CA 1
ATOM 2306 C C . THR A 1 280 ? -7.412 5.480 38.530 1.00 95.38 280 THR A C 1
ATOM 2308 O O . THR A 1 280 ? -6.358 6.076 38.282 1.00 95.38 280 THR A O 1
ATOM 2311 N N . ILE A 1 281 ? -8.386 5.350 37.625 1.00 95.94 281 ILE A N 1
ATOM 2312 C CA . ILE A 1 281 ? -8.289 5.892 36.274 1.00 95.94 281 ILE A CA 1
ATOM 2313 C C . ILE A 1 281 ? -8.131 7.416 36.318 1.00 95.94 281 ILE A C 1
ATOM 2315 O O . ILE A 1 281 ? -8.870 8.139 36.978 1.00 95.94 281 ILE A O 1
ATOM 2319 N N . SER A 1 282 ? -7.113 7.914 35.626 1.00 95.31 282 SER A N 1
ATOM 2320 C CA . SER A 1 282 ? -6.805 9.340 35.563 1.00 95.31 282 SER A CA 1
ATOM 2321 C C . SER A 1 282 ? -5.981 9.642 34.319 1.00 95.31 282 SER A C 1
ATOM 2323 O O . SER A 1 282 ? -5.293 8.773 33.774 1.00 95.31 282 SER A O 1
ATOM 2325 N N . ARG A 1 283 ? -6.037 10.891 33.848 1.00 96.19 283 ARG A N 1
ATOM 2326 C CA . ARG A 1 283 ? -5.244 11.324 32.695 1.00 96.19 283 ARG A CA 1
ATOM 2327 C C . ARG A 1 283 ? -3.750 11.149 32.983 1.00 96.19 283 ARG A C 1
ATOM 2329 O O . ARG A 1 283 ? -3.236 11.653 33.974 1.00 96.19 283 ARG A O 1
ATOM 2336 N N . GLY A 1 284 ? -3.046 10.478 32.077 1.00 94.62 284 GLY A N 1
ATOM 2337 C CA . GLY A 1 284 ? -1.623 10.160 32.202 1.00 94.62 284 GLY A CA 1
ATOM 2338 C C . GLY A 1 284 ? -1.330 8.812 32.864 1.00 94.62 284 GLY A C 1
ATOM 2339 O O . GLY A 1 284 ? -0.173 8.387 32.840 1.00 94.62 284 GLY A O 1
ATOM 2340 N N . LEU A 1 285 ? -2.341 8.106 33.389 1.00 96.94 285 LEU A N 1
ATOM 2341 C CA . LEU A 1 285 ? -2.167 6.755 33.917 1.00 96.94 285 LEU A CA 1
ATOM 2342 C C . LEU A 1 285 ? -1.622 5.826 32.824 1.00 96.94 285 LEU A C 1
ATOM 2344 O O . LEU A 1 285 ? -2.164 5.760 31.718 1.00 96.94 285 LEU A O 1
ATOM 2348 N N . ARG A 1 286 ? -0.545 5.102 33.142 1.00 97.75 286 ARG A N 1
ATOM 2349 C CA . ARG A 1 286 ? 0.030 4.053 32.293 1.00 97.75 286 ARG A CA 1
ATOM 2350 C C . ARG A 1 286 ? -0.458 2.700 32.787 1.00 97.75 286 ARG A C 1
ATOM 2352 O O . ARG A 1 286 ? -0.176 2.331 33.921 1.00 97.75 286 ARG A O 1
ATOM 2359 N N . VAL A 1 287 ? -1.146 1.968 31.922 1.00 97.38 287 VAL A N 1
ATOM 2360 C CA . VAL A 1 287 ? -1.755 0.674 32.236 1.00 97.38 287 VAL A CA 1
ATOM 2361 C C . VAL A 1 287 ? -1.088 -0.403 31.391 1.00 97.38 287 VAL A C 1
ATOM 2363 O O . VAL A 1 287 ? -0.959 -0.240 30.177 1.00 97.38 287 VAL A O 1
ATOM 2366 N N . SER A 1 288 ? -0.629 -1.489 32.018 1.00 97.56 288 SER A N 1
ATOM 2367 C CA . SER A 1 288 ? -0.055 -2.622 31.285 1.00 97.56 288 SER A CA 1
ATOM 2368 C C . SER A 1 288 ? -1.115 -3.249 30.374 1.00 97.56 288 SER A C 1
ATOM 2370 O O . SER A 1 288 ? -2.294 -3.265 30.721 1.00 97.56 288 SER A O 1
ATOM 2372 N N . LEU A 1 289 ? -0.730 -3.815 29.225 1.00 96.44 289 LEU A N 1
ATOM 2373 C CA . LEU A 1 289 ? -1.716 -4.464 28.348 1.00 96.44 289 LEU A CA 1
ATOM 2374 C C . LEU A 1 289 ? -2.472 -5.627 29.012 1.00 96.44 289 LEU A C 1
ATOM 2376 O O . LEU A 1 289 ? -3.558 -5.966 28.548 1.00 96.44 289 LEU A O 1
ATOM 2380 N N . ASN A 1 290 ? -1.926 -6.232 30.070 1.00 95.94 290 ASN A N 1
ATOM 2381 C CA . ASN A 1 290 ? -2.607 -7.295 30.810 1.00 95.94 290 ASN A CA 1
ATOM 2382 C C . ASN A 1 290 ? -3.729 -6.750 31.706 1.00 95.94 290 ASN A C 1
ATOM 2384 O O . ASN A 1 290 ? -4.726 -7.440 31.894 1.00 95.94 290 ASN A O 1
ATOM 2388 N N . ASP A 1 291 ? -3.590 -5.512 32.191 1.00 95.94 291 ASP A N 1
ATOM 2389 C CA . ASP A 1 291 ? -4.555 -4.855 33.084 1.00 95.94 291 ASP A CA 1
ATOM 2390 C C . ASP A 1 291 ? -5.511 -3.912 32.326 1.00 95.94 291 ASP A C 1
ATOM 2392 O O . ASP A 1 291 ? -6.585 -3.572 32.818 1.00 95.94 291 ASP A O 1
ATOM 2396 N N . CYS A 1 292 ? -5.163 -3.518 31.092 1.00 95.94 292 CYS A N 1
ATOM 2397 C CA . CYS A 1 292 ? -6.000 -2.697 30.210 1.00 95.94 292 CYS A CA 1
ATOM 2398 C C . CYS A 1 292 ? -7.449 -3.190 30.024 1.00 95.94 292 CYS A C 1
ATOM 2400 O O . CYS A 1 292 ? -8.319 -2.322 29.931 1.00 95.94 292 CYS A O 1
ATOM 2402 N N . PRO A 1 293 ? -7.758 -4.506 29.952 1.00 98.19 293 PRO A N 1
ATOM 2403 C CA . PRO A 1 293 ? -9.122 -4.988 29.739 1.00 98.19 293 PRO A CA 1
ATOM 2404 C C . PRO A 1 293 ? -10.183 -4.329 30.626 1.00 98.19 293 PRO A C 1
ATOM 2406 O O . PRO A 1 293 ? -11.217 -3.912 30.113 1.00 98.19 293 PRO A O 1
ATOM 2409 N N . ASP A 1 294 ? -9.926 -4.176 31.925 1.00 97.50 294 ASP A N 1
ATOM 2410 C CA . ASP A 1 294 ? -10.911 -3.624 32.865 1.00 97.50 294 ASP A CA 1
ATOM 2411 C C . ASP A 1 294 ? -11.091 -2.110 32.717 1.00 97.50 294 ASP A C 1
ATOM 2413 O O . ASP A 1 294 ? -12.202 -1.600 32.848 1.00 97.50 294 ASP A O 1
ATOM 2417 N N . PHE A 1 295 ? -10.036 -1.389 32.337 1.00 97.56 295 PHE A N 1
ATOM 2418 C CA . PHE A 1 295 ? -10.139 0.038 32.027 1.00 97.56 295 PHE A CA 1
ATOM 2419 C C . PHE A 1 295 ? -10.900 0.291 30.722 1.00 97.56 295 PHE A C 1
ATOM 2421 O O . PHE A 1 295 ? -11.709 1.209 30.654 1.00 97.56 295 PHE A O 1
ATOM 2428 N N . LEU A 1 296 ? -10.695 -0.541 29.699 1.00 97.88 296 LEU A N 1
ATOM 2429 C CA . LEU A 1 296 ? -11.454 -0.450 28.449 1.00 97.88 296 LEU A CA 1
ATOM 2430 C C . LEU A 1 296 ? -12.938 -0.810 28.658 1.00 97.88 296 LEU A C 1
ATOM 2432 O O . LEU A 1 296 ? -13.808 -0.231 28.007 1.00 97.88 296 LEU A O 1
ATOM 2436 N N . ARG A 1 297 ? -13.245 -1.723 29.594 1.00 97.38 297 ARG A N 1
ATOM 2437 C CA . ARG A 1 297 ? -14.629 -2.027 29.993 1.00 97.38 297 ARG A CA 1
ATOM 2438 C C . ARG A 1 297 ? -15.340 -0.828 30.605 1.00 97.38 297 ARG A C 1
ATOM 2440 O O . ARG A 1 297 ? -16.516 -0.660 30.317 1.00 97.38 297 ARG A O 1
ATOM 2447 N N . LEU A 1 298 ? -14.662 0.018 31.389 1.00 96.62 298 LEU A N 1
ATOM 2448 C CA . LEU A 1 298 ? -15.282 1.249 31.905 1.00 96.62 298 LEU A CA 1
ATOM 2449 C C . LEU A 1 298 ? -15.870 2.094 30.764 1.00 96.62 298 LEU A C 1
ATOM 2451 O O . LEU A 1 298 ? -16.985 2.591 30.891 1.00 96.62 298 LEU A O 1
ATOM 2455 N N . CYS A 1 299 ? -15.170 2.182 29.630 1.00 96.19 299 CYS A N 1
ATOM 2456 C CA . CYS A 1 299 ? -15.653 2.911 28.460 1.00 96.19 299 CYS A CA 1
ATOM 2457 C C . CYS A 1 299 ? -16.801 2.204 27.737 1.00 96.19 299 CYS A C 1
ATOM 2459 O O . CYS A 1 299 ? -17.830 2.820 27.477 1.00 96.19 299 CYS A O 1
ATOM 2461 N N . LEU A 1 300 ? -16.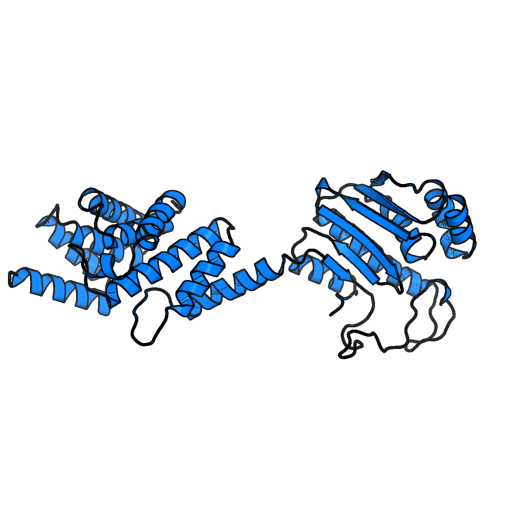662 0.907 27.442 1.00 95.38 300 LEU A N 1
ATOM 2462 C CA . LEU A 1 300 ? -17.721 0.140 26.766 1.00 95.38 300 LEU A CA 1
ATOM 2463 C C . LEU A 1 300 ? -19.027 0.074 27.564 1.00 95.38 300 LEU A C 1
ATOM 2465 O O . LEU A 1 300 ? -20.095 -0.047 26.978 1.00 95.38 300 LEU A O 1
ATOM 2469 N N . ARG A 1 301 ? -18.935 0.133 28.894 1.00 95.69 301 ARG A N 1
ATOM 2470 C CA . ARG A 1 301 ? -20.078 0.095 29.812 1.00 95.69 301 ARG A CA 1
ATOM 2471 C C . ARG A 1 301 ? -20.572 1.483 30.208 1.00 95.69 301 ARG A C 1
ATOM 2473 O O . ARG A 1 301 ? -21.240 1.606 31.232 1.00 95.69 301 ARG A O 1
ATOM 2480 N N . GLU A 1 302 ? -20.202 2.505 29.435 1.00 94.50 302 GLU A N 1
ATOM 2481 C CA . GLU A 1 302 ? -20.674 3.885 29.584 1.00 94.50 302 GLU A CA 1
ATOM 2482 C C . GLU A 1 302 ? -20.398 4.485 30.977 1.00 94.50 302 GLU A C 1
ATOM 2484 O O . GLU A 1 302 ? -21.115 5.367 31.435 1.00 94.50 302 GLU A O 1
ATOM 2489 N N . CYS A 1 303 ? -19.356 4.016 31.675 1.00 95.25 303 CYS A N 1
ATOM 2490 C CA . CYS A 1 303 ? -18.970 4.561 32.981 1.00 95.25 303 CYS A CA 1
ATOM 2491 C C . CYS A 1 303 ? -18.096 5.813 32.852 1.00 95.25 303 CYS A C 1
ATOM 2493 O O . CYS A 1 303 ? -18.060 6.637 33.760 1.00 95.25 303 CYS A O 1
ATOM 2495 N N . CYS A 1 304 ? -17.348 5.930 31.753 1.00 94.75 304 CYS A N 1
ATOM 2496 C CA . CYS A 1 304 ? -16.572 7.116 31.407 1.00 94.75 304 CYS A CA 1
ATOM 2497 C C . CYS A 1 304 ? -16.244 7.134 29.913 1.00 94.75 304 CYS A C 1
ATOM 2499 O O . CYS A 1 304 ? -16.213 6.090 29.261 1.00 94.75 304 CYS A O 1
ATOM 2501 N N . TRP A 1 305 ? -15.915 8.308 29.378 1.00 95.56 305 TRP A N 1
ATOM 2502 C CA . TRP A 1 305 ? -15.313 8.416 28.054 1.00 95.56 305 TRP A CA 1
ATOM 2503 C C . TRP A 1 305 ? -13.811 8.671 28.193 1.00 95.56 305 TRP A C 1
ATOM 2505 O O . TRP A 1 305 ? -13.390 9.627 28.845 1.00 95.56 305 TRP A O 1
ATOM 2515 N N . ALA A 1 306 ? -12.986 7.792 27.622 1.00 95.75 306 ALA A N 1
ATOM 2516 C CA . ALA A 1 306 ? -11.534 7.904 27.690 1.00 95.75 306 ALA A CA 1
ATOM 2517 C C . ALA A 1 306 ? -10.857 7.417 26.406 1.00 95.75 306 ALA A C 1
ATOM 2519 O O . ALA A 1 306 ? -11.344 6.523 25.713 1.00 95.75 306 ALA A O 1
ATOM 2520 N N . ILE A 1 307 ? -9.685 7.993 26.134 1.00 97.19 307 ILE A N 1
ATOM 2521 C CA . ILE A 1 307 ? -8.837 7.654 24.990 1.00 97.19 307 ILE A CA 1
ATOM 2522 C C . ILE A 1 307 ? -7.550 7.028 25.512 1.00 97.19 307 ILE A C 1
ATOM 2524 O O . ILE A 1 307 ? -6.782 7.682 26.230 1.00 97.19 307 ILE A O 1
ATOM 2528 N N . PHE A 1 308 ? -7.276 5.796 25.092 1.00 98.44 308 PHE A N 1
ATOM 2529 C CA . PHE A 1 308 ? -6.058 5.066 25.429 1.00 98.44 308 PHE A CA 1
ATOM 2530 C C . PHE A 1 308 ? -5.112 5.096 24.235 1.00 98.44 308 PHE A C 1
ATOM 2532 O O . PHE A 1 308 ? -5.479 4.683 23.140 1.00 98.44 308 PHE A O 1
ATOM 2539 N N . SER A 1 309 ? -3.883 5.569 24.421 1.00 96.06 309 SER A N 1
ATOM 2540 C CA . SER A 1 309 ? -2.927 5.694 23.320 1.00 96.06 309 SER A CA 1
ATOM 2541 C C . SER A 1 309 ? -1.508 5.296 23.698 1.00 96.06 309 SER A C 1
ATOM 2543 O O . SER A 1 309 ? -1.117 5.259 24.866 1.00 96.06 309 SER A O 1
ATOM 2545 N N . SER A 1 310 ? -0.722 5.007 22.668 1.00 93.69 310 SER A N 1
ATOM 2546 C CA . SER A 1 310 ? 0.718 4.850 22.725 1.00 93.69 310 SER A CA 1
ATOM 2547 C C . SER A 1 310 ? 1.347 5.674 21.611 1.00 93.69 310 SER A C 1
ATOM 2549 O O . SER A 1 310 ? 1.324 5.295 20.441 1.00 93.69 310 SER A O 1
ATOM 2551 N N . LYS A 1 311 ? 1.927 6.822 21.977 1.00 82.56 311 LYS A N 1
ATOM 2552 C CA . LYS A 1 311 ? 2.587 7.719 21.015 1.00 82.56 311 LYS A CA 1
ATOM 2553 C C . LYS A 1 311 ? 3.796 7.062 20.348 1.00 82.56 311 LYS A C 1
ATOM 2555 O O . LYS A 1 311 ? 4.045 7.305 19.177 1.00 82.56 311 LYS A O 1
ATOM 2560 N N . THR A 1 312 ? 4.534 6.223 21.078 1.00 84.75 312 THR A N 1
ATOM 2561 C CA . THR A 1 312 ? 5.741 5.552 20.564 1.00 84.75 312 THR A CA 1
ATOM 2562 C C . THR A 1 312 ? 5.423 4.482 19.530 1.00 84.75 312 THR A C 1
ATOM 2564 O O . THR A 1 312 ? 6.227 4.245 18.638 1.00 84.75 312 THR A O 1
ATOM 2567 N N . HIS A 1 313 ? 4.257 3.848 19.646 1.00 89.56 313 HIS A N 1
ATOM 2568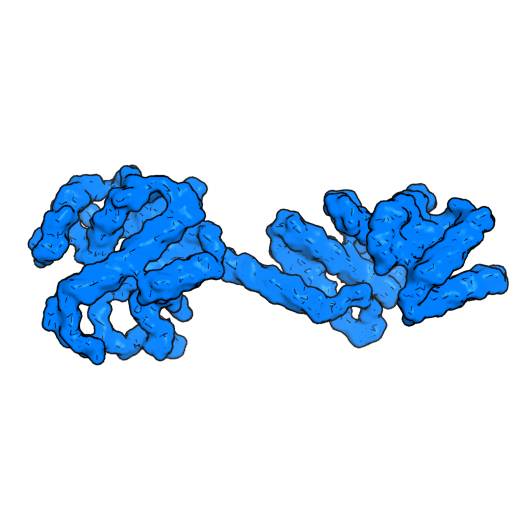 C CA . HIS A 1 313 ? 3.801 2.793 18.740 1.00 89.56 313 HIS A CA 1
ATOM 2569 C C . HIS A 1 313 ? 2.718 3.275 17.769 1.00 89.56 313 HIS A C 1
ATOM 2571 O O . HIS A 1 313 ? 2.150 2.465 17.044 1.00 89.56 313 HIS A O 1
ATOM 2577 N N . ASN A 1 314 ? 2.437 4.584 17.768 1.00 86.56 314 ASN A N 1
ATOM 2578 C CA . ASN A 1 314 ? 1.395 5.231 16.978 1.00 86.56 314 ASN A CA 1
ATOM 2579 C C . ASN A 1 314 ? 0.083 4.421 16.985 1.00 86.56 314 ASN A C 1
ATOM 2581 O O . ASN A 1 314 ? -0.434 4.003 15.949 1.00 86.56 314 ASN A O 1
ATOM 2585 N N . PHE A 1 315 ? -0.393 4.148 18.203 1.00 95.94 315 PHE A N 1
ATOM 2586 C CA . PHE A 1 315 ? -1.598 3.374 18.478 1.00 95.94 315 PHE A CA 1
ATOM 2587 C C . PHE A 1 315 ? -2.567 4.192 19.330 1.00 95.94 315 PHE A C 1
ATOM 2589 O O . PHE A 1 315 ? -2.148 4.862 20.277 1.00 95.94 315 PHE A O 1
ATOM 2596 N N . LEU A 1 316 ? -3.858 4.103 19.038 1.00 97.00 316 LEU A N 1
ATOM 2597 C CA . LEU A 1 316 ? -4.928 4.707 19.825 1.00 97.00 316 LEU A CA 1
ATOM 2598 C C . LEU A 1 316 ? -6.157 3.807 19.779 1.00 97.00 316 LEU A C 1
ATOM 2600 O O . LEU A 1 316 ? -6.443 3.209 18.748 1.00 97.00 316 LEU A O 1
ATOM 2604 N N . VAL A 1 317 ? -6.887 3.741 20.887 1.00 98.00 317 VAL A N 1
ATOM 2605 C CA . VAL A 1 317 ? -8.229 3.168 20.949 1.00 98.00 317 VAL A CA 1
ATOM 2606 C C . VAL A 1 317 ? -9.143 4.068 21.773 1.00 98.00 317 VAL A C 1
ATOM 2608 O O . VAL A 1 317 ? -8.779 4.527 22.860 1.00 98.00 317 VAL A O 1
ATOM 2611 N N . GLU A 1 318 ? -10.340 4.296 21.249 1.00 96.00 318 GLU A N 1
ATOM 2612 C CA . GLU A 1 318 ? -11.449 4.937 21.946 1.00 96.00 318 GLU A CA 1
ATOM 2613 C C . GLU A 1 318 ? -12.767 4.232 21.606 1.00 96.00 318 GLU A C 1
ATOM 2615 O O . GLU A 1 318 ? -12.903 3.581 20.565 1.00 96.00 318 GLU A O 1
ATOM 2620 N N . PHE A 1 319 ? -13.745 4.364 22.495 1.00 93.75 319 PHE A N 1
ATOM 2621 C CA . PHE A 1 319 ? -15.099 3.867 22.283 1.00 93.75 319 PHE A CA 1
ATOM 2622 C C . PHE A 1 319 ? -16.030 5.067 22.155 1.00 93.75 319 PHE A C 1
ATOM 2624 O O . PHE A 1 319 ? -16.138 5.873 23.077 1.00 93.75 319 PHE A O 1
ATOM 2631 N N . GLY A 1 320 ? -16.644 5.207 20.985 1.00 86.75 320 GLY A N 1
ATOM 2632 C CA . GLY A 1 320 ? -17.727 6.147 20.754 1.00 86.75 320 GLY A CA 1
ATOM 2633 C C . GLY A 1 320 ? -19.064 5.588 21.239 1.00 86.75 320 GLY A C 1
ATOM 2634 O O . GLY A 1 320 ? -19.151 4.479 21.771 1.00 86.75 320 GLY A O 1
ATOM 2635 N N . TYR A 1 321 ? -20.121 6.362 21.007 1.00 84.25 321 TYR A N 1
ATOM 2636 C CA . TYR A 1 321 ? -21.494 5.948 21.287 1.00 84.25 321 TYR A CA 1
ATOM 2637 C C . TYR A 1 321 ? -21.884 4.689 20.506 1.00 84.25 321 TYR A C 1
ATOM 2639 O O . TYR A 1 321 ? -21.260 4.332 19.506 1.00 84.25 321 TYR A O 1
ATOM 2647 N N . ASP A 1 322 ? -22.938 4.021 20.965 1.00 91.00 322 ASP A N 1
ATOM 2648 C CA . ASP A 1 322 ? -23.578 2.903 20.275 1.00 91.00 322 ASP A CA 1
ATOM 2649 C C . ASP A 1 322 ? -22.636 1.763 19.866 1.00 91.00 322 ASP A C 1
ATOM 2651 O O . ASP A 1 322 ? -22.818 1.148 18.813 1.00 91.00 322 ASP A O 1
ATOM 2655 N N . TYR A 1 323 ? -21.636 1.437 20.691 1.00 92.38 323 TYR A N 1
ATOM 2656 C CA . TYR A 1 323 ? -20.716 0.321 20.438 1.00 92.38 323 TYR A CA 1
ATOM 2657 C C . TYR A 1 323 ? -19.823 0.490 19.192 1.00 92.38 323 TYR A C 1
ATOM 2659 O O . TYR A 1 323 ? -19.361 -0.497 18.604 1.00 92.38 323 TYR A O 1
ATOM 2667 N N . TYR A 1 324 ? -19.523 1.725 18.794 1.00 94.12 324 TYR A N 1
ATOM 2668 C CA . TYR A 1 324 ? -18.477 1.999 17.807 1.00 94.12 324 TYR A CA 1
ATOM 2669 C C . TYR A 1 324 ? -17.111 2.128 18.488 1.00 94.12 324 TYR A C 1
ATOM 2671 O O . TYR A 1 324 ? -16.902 2.988 19.334 1.00 94.12 324 TYR A O 1
ATOM 2679 N N . MET A 1 325 ? -16.160 1.278 18.107 1.00 97.50 325 MET A N 1
ATOM 2680 C CA . MET A 1 325 ? -14.771 1.350 18.564 1.00 97.50 325 MET A CA 1
ATOM 2681 C C . MET A 1 325 ? -13.911 1.964 17.464 1.00 97.50 325 MET A C 1
ATOM 2683 O O . MET A 1 325 ? -13.928 1.484 16.330 1.00 97.50 325 MET A O 1
ATOM 2687 N N . HIS A 1 326 ? -13.149 2.997 17.797 1.00 97.00 326 HIS A N 1
ATOM 2688 C CA . HIS A 1 326 ? -12.229 3.655 16.879 1.00 97.00 326 HIS A CA 1
ATOM 2689 C C . HIS A 1 326 ? -10.794 3.302 17.256 1.00 97.00 326 HIS A C 1
ATOM 2691 O O . HIS A 1 326 ? -10.404 3.425 18.417 1.00 97.00 326 HIS A O 1
ATOM 2697 N N . ILE A 1 327 ? -10.021 2.821 16.283 1.00 97.00 327 ILE A N 1
ATOM 2698 C CA . ILE A 1 327 ? -8.623 2.431 16.467 1.00 97.00 327 ILE A CA 1
ATOM 2699 C C . ILE A 1 327 ? -7.753 3.153 15.450 1.00 97.00 327 ILE A C 1
ATOM 2701 O O . ILE A 1 327 ? -7.983 3.010 14.255 1.00 97.00 327 ILE A O 1
ATOM 2705 N N . HIS A 1 328 ? -6.713 3.834 15.926 1.00 94.50 328 HIS A N 1
ATOM 2706 C CA . HIS A 1 328 ? -5.579 4.239 15.099 1.00 94.50 328 HIS A CA 1
ATOM 2707 C C . HIS A 1 328 ? -4.454 3.218 15.274 1.00 94.50 328 HIS A C 1
ATOM 2709 O O . HIS A 1 328 ? -4.095 2.909 16.413 1.00 94.50 328 HIS A O 1
ATOM 2715 N N . THR A 1 329 ? -3.875 2.683 14.200 1.00 94.56 329 THR A N 1
ATOM 2716 C CA . THR A 1 329 ? -2.773 1.716 14.327 1.00 94.56 329 THR A CA 1
ATOM 2717 C C . THR A 1 329 ? -1.864 1.650 13.106 1.00 94.56 329 THR A C 1
ATOM 2719 O O . THR A 1 329 ? -2.308 1.775 11.970 1.00 94.56 329 THR A O 1
ATOM 2722 N N . VAL A 1 330 ? -0.579 1.371 13.338 1.00 88.31 330 VAL A N 1
ATOM 2723 C CA . VAL A 1 330 ? 0.413 1.063 12.289 1.00 88.31 330 VAL A CA 1
ATOM 2724 C C . VAL A 1 330 ? 0.322 -0.371 11.761 1.00 88.31 330 VAL A C 1
ATOM 2726 O O . VAL A 1 330 ? 0.999 -0.707 10.787 1.00 88.31 330 VAL A O 1
ATOM 2729 N N . VAL A 1 331 ? -0.494 -1.223 12.393 1.00 91.25 331 VAL A N 1
ATOM 2730 C CA . VAL A 1 331 ? -0.724 -2.604 11.949 1.00 91.25 331 VAL A CA 1
ATOM 2731 C C . VAL A 1 331 ? -1.293 -2.592 10.520 1.00 91.25 331 VAL A C 1
ATOM 2733 O O . VAL A 1 331 ? -2.242 -1.848 10.266 1.00 91.25 331 VAL A O 1
ATOM 2736 N N . PRO A 1 332 ? -0.744 -3.394 9.585 1.00 88.44 332 PRO A N 1
ATOM 2737 C CA . PRO A 1 332 ? -1.236 -3.457 8.209 1.00 88.44 332 PRO A CA 1
ATOM 2738 C C . PRO A 1 332 ? -2.724 -3.816 8.118 1.00 88.44 332 PRO A C 1
ATOM 2740 O O . PRO A 1 332 ? -3.193 -4.734 8.801 1.00 88.44 332 PRO A O 1
ATOM 2743 N N . LYS A 1 333 ? -3.466 -3.147 7.231 1.00 86.50 333 LYS A N 1
ATOM 2744 C CA . LYS A 1 333 ? -4.925 -3.281 7.068 1.00 86.50 333 LYS A CA 1
ATOM 2745 C C . LYS A 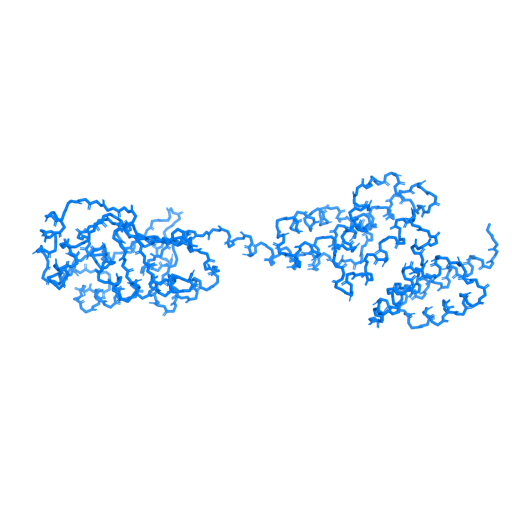1 333 ? -5.396 -4.713 6.892 1.00 86.50 333 LYS A C 1
ATOM 2747 O O . LYS A 1 333 ? -6.436 -5.085 7.428 1.00 86.50 333 LYS A O 1
ATOM 2752 N N . ASN A 1 334 ? -4.648 -5.540 6.164 1.00 84.12 334 ASN A N 1
ATOM 2753 C CA . ASN A 1 334 ? -4.997 -6.950 5.982 1.00 84.12 334 ASN A CA 1
ATOM 2754 C C . ASN A 1 334 ? -5.024 -7.720 7.315 1.00 84.12 334 ASN A C 1
ATOM 2756 O O . ASN A 1 334 ? -5.936 -8.516 7.523 1.00 84.12 334 ASN A O 1
ATOM 2760 N N . GLN A 1 335 ? -4.085 -7.445 8.226 1.00 90.88 335 GLN A N 1
ATOM 2761 C CA . GLN A 1 335 ? -4.066 -8.047 9.561 1.00 90.88 335 GLN A CA 1
ATOM 2762 C C . GLN A 1 335 ? -5.188 -7.487 10.437 1.00 90.88 335 GLN A C 1
ATOM 2764 O O . GLN A 1 335 ? -5.850 -8.250 11.137 1.00 90.88 335 GLN A O 1
ATOM 2769 N N . VAL A 1 336 ? -5.458 -6.176 10.361 1.00 93.88 336 VAL A N 1
ATOM 2770 C CA . VAL A 1 336 ? -6.588 -5.562 11.081 1.00 93.88 336 VAL A CA 1
ATOM 2771 C C . VAL A 1 336 ? -7.903 -6.233 10.681 1.00 93.88 336 VAL A C 1
ATOM 2773 O O . VAL A 1 336 ? -8.651 -6.693 11.542 1.00 93.88 336 VAL A O 1
ATOM 2776 N N . VAL A 1 337 ? -8.159 -6.354 9.374 1.00 90.56 337 VAL A N 1
ATOM 2777 C CA . VAL A 1 337 ? -9.352 -7.016 8.823 1.00 90.56 337 VAL A CA 1
ATOM 2778 C C . VAL A 1 337 ? -9.444 -8.472 9.284 1.00 90.56 337 VAL A C 1
ATOM 2780 O O . VAL A 1 337 ? -10.524 -8.923 9.665 1.00 90.56 337 VAL A O 1
ATOM 2783 N N . GLU A 1 338 ? -8.335 -9.213 9.259 1.00 91.38 338 GLU A N 1
ATOM 2784 C CA . GLU A 1 338 ? -8.294 -10.607 9.707 1.00 91.38 338 GLU A CA 1
ATOM 2785 C C . GLU A 1 338 ? -8.703 -10.739 11.180 1.00 91.38 338 GLU A C 1
ATOM 2787 O O . GLU A 1 338 ? -9.594 -11.527 11.498 1.00 91.38 338 GLU A O 1
ATOM 2792 N N . ILE A 1 339 ? -8.101 -9.945 12.069 1.00 97.06 339 ILE A N 1
ATOM 2793 C CA . ILE A 1 339 ? -8.343 -9.998 13.519 1.00 97.06 339 ILE A CA 1
ATOM 2794 C C . ILE A 1 339 ? -9.779 -9.599 13.850 1.00 97.06 339 ILE A C 1
ATOM 2796 O O . ILE A 1 339 ? -10.454 -10.300 14.606 1.00 97.06 339 ILE A O 1
ATOM 2800 N N . VAL A 1 340 ? -10.265 -8.509 13.249 1.00 96.19 340 VAL A N 1
ATOM 2801 C CA . VAL A 1 340 ? -11.641 -8.023 13.424 1.00 96.19 340 VAL A CA 1
ATOM 2802 C C . VAL A 1 340 ? -12.643 -9.112 13.033 1.00 96.19 340 VAL A C 1
ATOM 2804 O O . VAL A 1 340 ? -13.513 -9.465 13.832 1.00 96.19 340 VAL A O 1
ATOM 2807 N N . ASN A 1 341 ? -12.469 -9.722 11.857 1.00 89.50 341 ASN A N 1
ATOM 2808 C CA . ASN A 1 341 ? -13.351 -10.791 11.386 1.00 89.50 341 ASN A CA 1
ATOM 2809 C C . ASN A 1 341 ? -13.241 -12.058 12.243 1.00 89.50 341 ASN A C 1
ATOM 2811 O O . ASN A 1 341 ? -14.258 -12.682 12.551 1.00 89.50 341 ASN A O 1
ATOM 2815 N N . ARG A 1 342 ? -12.027 -12.440 12.657 1.00 95.38 342 ARG A N 1
ATOM 2816 C CA . ARG A 1 342 ? -11.788 -13.625 13.493 1.00 95.38 342 ARG A CA 1
ATOM 2817 C C . ARG A 1 342 ? -12.449 -13.502 14.864 1.00 95.38 342 ARG A C 1
ATOM 2819 O O . ARG A 1 342 ? -13.000 -14.482 15.357 1.00 95.38 342 ARG A O 1
ATOM 2826 N N . ASN A 1 343 ? -12.461 -12.302 15.443 1.00 96.75 343 ASN A N 1
ATOM 2827 C CA . ASN A 1 343 ? -13.185 -12.015 16.682 1.00 96.75 343 ASN A CA 1
ATOM 2828 C C . ASN A 1 343 ? -14.700 -11.829 16.465 1.00 96.75 343 ASN A C 1
ATOM 2830 O O . ASN A 1 343 ? -15.445 -11.660 17.429 1.00 96.75 343 ASN A O 1
ATOM 2834 N N . GLY A 1 344 ? -15.193 -11.915 15.226 1.00 93.88 344 GLY A N 1
ATOM 2835 C CA . GLY A 1 344 ? -16.614 -11.808 14.897 1.00 93.88 344 GLY A CA 1
ATOM 2836 C C . GLY A 1 344 ? -17.163 -10.386 15.016 1.00 93.88 344 GLY A C 1
ATOM 2837 O O . GLY A 1 344 ? -18.318 -10.226 15.417 1.00 93.88 344 GLY A O 1
ATOM 2838 N N . LEU A 1 345 ? -16.327 -9.391 14.716 1.00 97.69 345 LEU A N 1
ATOM 2839 C CA . LEU A 1 345 ? -16.673 -7.979 14.557 1.00 97.69 345 LEU A CA 1
ATOM 2840 C C . LEU A 1 345 ? -16.515 -7.573 13.083 1.00 97.69 345 LEU A C 1
ATOM 2842 O O . LEU A 1 345 ? -16.077 -8.367 12.249 1.00 97.69 345 LEU A O 1
ATOM 2846 N N . TYR A 1 346 ? -16.869 -6.332 12.762 1.00 94.00 346 TYR A N 1
ATOM 2847 C CA . TYR A 1 346 ? -16.885 -5.811 11.400 1.00 94.00 346 TYR A CA 1
ATOM 2848 C C . TYR A 1 346 ? -16.296 -4.406 11.330 1.00 94.00 346 TYR A C 1
ATOM 2850 O O . TYR A 1 346 ? -16.478 -3.598 12.241 1.00 94.00 346 TYR A O 1
ATOM 2858 N N . LEU A 1 347 ? -15.631 -4.101 10.215 1.00 90.94 347 LEU A N 1
ATOM 2859 C CA . LEU A 1 347 ? -15.297 -2.724 9.862 1.00 90.94 347 LEU A CA 1
ATOM 2860 C C . LEU A 1 347 ? -16.543 -2.004 9.347 1.00 90.94 347 LEU A C 1
ATOM 2862 O O . LEU A 1 347 ? -17.306 -2.564 8.554 1.00 90.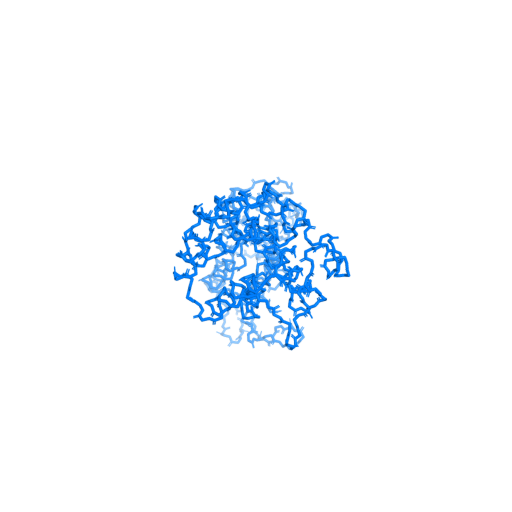94 347 LEU A O 1
ATOM 2866 N N . ARG A 1 348 ? -16.730 -0.759 9.784 1.00 85.25 348 ARG A N 1
ATOM 2867 C CA . ARG A 1 348 ? -17.788 0.116 9.281 1.00 85.25 348 ARG A CA 1
ATOM 2868 C C . ARG A 1 348 ? -17.516 0.464 7.798 1.00 85.25 348 ARG A C 1
ATOM 2870 O O . ARG A 1 348 ? -16.392 0.869 7.497 1.00 85.25 348 ARG A O 1
ATOM 2877 N N . PRO A 1 349 ? -18.496 0.285 6.891 1.00 77.69 349 PRO A N 1
ATOM 2878 C CA . PRO A 1 349 ? -18.344 0.527 5.447 1.00 77.69 349 PRO A CA 1
ATOM 2879 C C . PRO A 1 349 ? -18.361 2.008 5.012 1.00 77.69 349 PRO A C 1
ATOM 2881 O O . PRO A 1 349 ? -18.836 2.873 5.786 1.00 77.69 349 PRO A O 1
#

Radius of gyration: 31.85 Å; chains: 1; bounding box: 74×34×89 Å